Protein AF-A0A917QFN5-F1 (afdb_monomer)

Radius of gyration: 19.83 Å; Cα contacts (8 Å, |Δi|>4): 315; chains: 1; bounding box: 55×34×48 Å

Sequence (203 aa):
MIALFDSKLGQETDNAVSGTAEEIERAAATGKPVHVWFSDEPIDRRTSPAELTRLQNFREELQGKGLLGVYADLNDLAYKVRDAVESDISKLGLSSPAVVRKGEHAMPRLHVEREVDYRGKERTYVVVENKSGATTANELQVDLGEWEQSVYRESRAAFDLPPFQKIRWTAGFHMGLPSQIVAKLKWIEGAEPQSEELPVTLH

Nearest PDB structures (foldseek):
  8rk3-assembly1_U  TM=4.597E-01  e=1.546E-02  Pseudomonas phage JBD30
  7op0-assembly1_A  TM=3.899E-01  e=5.161E-02  Homo sapiens
  7ad7-assembly1_A  TM=3.763E-01  e=1.130E-01  Homo sapiens
  2bc4-assembly2_C  TM=2.610E-01  e=3.109E+00  Homo sapiens

Solvent-accessible surface area (backbone atoms only — not comparable to full-atom values): 11902 Å² total; per-residue (Å²): 86,80,48,81,41,56,79,53,79,74,81,92,51,104,56,61,70,58,57,56,50,52,50,52,50,55,40,46,75,70,71,44,68,61,47,35,36,32,50,68,54,87,64,63,90,80,62,53,71,70,56,53,50,53,52,49,56,52,51,53,53,33,45,77,69,73,41,59,44,71,27,69,47,71,59,51,39,51,50,51,54,48,50,51,52,56,51,48,41,62,74,68,68,55,89,66,85,90,70,96,67,87,66,80,56,49,37,79,46,70,49,66,48,77,48,69,47,99,85,70,52,74,45,41,27,45,35,42,32,16,74,15,85,79,21,46,28,32,56,32,35,81,42,46,65,91,48,54,87,34,45,57,62,99,65,88,68,59,40,70,38,44,46,66,37,73,49,77,29,51,38,62,87,58,95,86,60,75,56,58,45,66,30,40,41,35,27,33,52,97,86,47,80,45,74,50,80,41,73,39,55,67,121

Foldseek 3Di:
DEEEAELDDPDDDPQSLPPVVVVQVVCVVVVHDYAYEYEPEDRDPPDDPVVVVSVVVSQVVCVVVVRYDYAHDPQSVVLVVVVSVVVRCVVVVVPDDDDPPPDQEWAKDWAKDWDQDPVRDIWIKIKIATQTQAFKFFQKAKAFDQQVVFWDDPDRGGHIHDHGDMDITTGHDDPPGDQKDFMKIWGDTPHDIDIDTGIY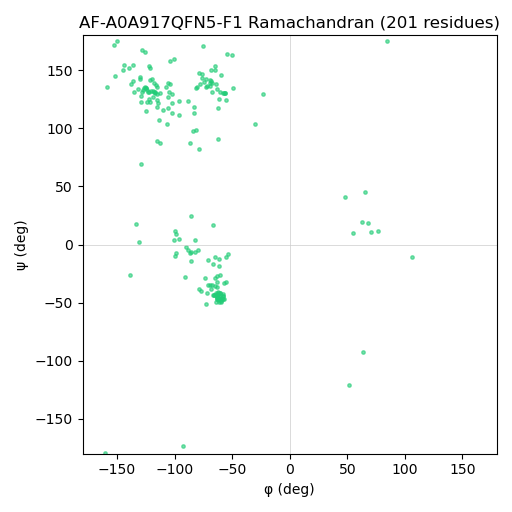GND

Secondary structure (DSSP, 8-state):
-EEEE-SS-SS--TTHHHHHHHHHHHHHHTT---EEEEE-SPPPTTS-HHHHHHHHHHHHHHHHTT-EEEESSHHHHHHHHHHHHHHHHHHTT---SSS---SSPP-EEEEEEEEE-TTS-EEEEEEEEE--SS--EEEEEEE-GGGTTTEE-S--S-EEE-TT-EEEEEE---TTS-SEEEEEEEEEETTEEEEEEEEEE--

Mean predicted aligned error: 10.95 Å

Structure (mmCIF, N/CA/C/O backbone):
data_AF-A0A917QFN5-F1
#
_entry.id   AF-A0A917QFN5-F1
#
loop_
_atom_site.group_PDB
_atom_site.id
_atom_site.type_symbol
_atom_site.label_atom_id
_atom_site.label_alt_id
_atom_site.label_comp_id
_atom_site.label_asym_id
_atom_site.label_entity_id
_atom_site.label_seq_id
_atom_site.pdbx_PDB_ins_code
_atom_site.Cartn_x
_atom_site.Cartn_y
_atom_site.Cartn_z
_atom_site.occupancy
_atom_site.B_iso_or_equiv
_atom_site.auth_seq_id
_atom_site.auth_comp_id
_atom_site.auth_asym_id
_atom_site.auth_atom_id
_atom_site.pdbx_PDB_model_num
ATOM 1 N N . MET A 1 1 ? 17.787 -7.875 5.903 1.00 80.75 1 MET A N 1
ATOM 2 C CA . MET A 1 1 ? 18.657 -7.263 4.876 1.00 80.75 1 MET A CA 1
ATOM 3 C C . MET A 1 1 ? 17.755 -6.646 3.833 1.00 80.75 1 MET A C 1
ATOM 5 O O . MET A 1 1 ? 16.770 -7.280 3.479 1.00 80.75 1 MET A O 1
ATOM 9 N N . ILE A 1 2 ? 18.070 -5.434 3.385 1.00 82.81 2 ILE A N 1
ATOM 1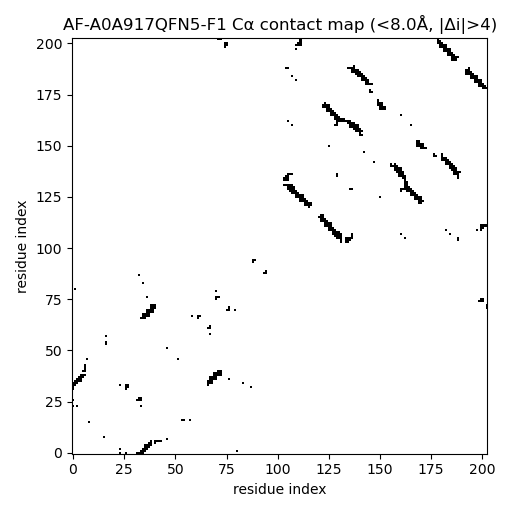0 C CA . ILE A 1 2 ? 17.367 -4.778 2.282 1.00 82.81 2 ILE A CA 1
ATOM 11 C C . ILE A 1 2 ? 18.389 -4.535 1.176 1.00 82.81 2 ILE A C 1
ATOM 13 O O . ILE A 1 2 ? 19.442 -3.962 1.452 1.00 82.81 2 ILE A O 1
ATOM 17 N N . ALA A 1 3 ? 18.083 -4.979 -0.041 1.00 82.75 3 ALA A N 1
ATOM 18 C CA . ALA A 1 3 ? 18.872 -4.708 -1.236 1.00 82.75 3 ALA A CA 1
ATOM 19 C C . ALA A 1 3 ? 17.991 -4.051 -2.304 1.00 82.75 3 ALA A C 1
ATOM 21 O O . ALA A 1 3 ? 16.874 -4.504 -2.559 1.00 82.75 3 ALA A O 1
ATOM 22 N N . LEU A 1 4 ? 18.500 -2.979 -2.908 1.00 80.88 4 LEU A N 1
ATOM 23 C CA . LEU A 1 4 ? 17.795 -2.172 -3.899 1.00 80.88 4 LEU A CA 1
ATOM 24 C C . LEU A 1 4 ? 18.603 -2.139 -5.188 1.00 80.88 4 LEU A C 1
ATOM 26 O O . LEU A 1 4 ? 19.802 -1.858 -5.156 1.00 80.88 4 LEU A O 1
ATOM 30 N N . PHE A 1 5 ? 17.937 -2.406 -6.304 1.00 77.31 5 PHE A N 1
ATOM 31 C CA . PHE A 1 5 ? 18.535 -2.405 -7.631 1.00 77.31 5 PHE A CA 1
ATOM 32 C C . PHE A 1 5 ? 17.746 -1.458 -8.531 1.00 77.31 5 PHE A C 1
ATOM 34 O O . PHE A 1 5 ? 16.576 -1.704 -8.807 1.00 77.31 5 PHE A O 1
ATOM 41 N N . ASP A 1 6 ? 18.381 -0.376 -8.977 1.00 69.94 6 ASP A N 1
ATOM 42 C CA . ASP A 1 6 ? 17.799 0.552 -9.950 1.00 69.94 6 ASP A CA 1
ATOM 43 C C . ASP A 1 6 ? 18.192 0.163 -11.397 1.00 69.94 6 ASP A C 1
ATOM 45 O O . ASP A 1 6 ? 18.852 -0.852 -11.627 1.00 69.94 6 ASP A O 1
ATOM 49 N N . SER A 1 7 ? 1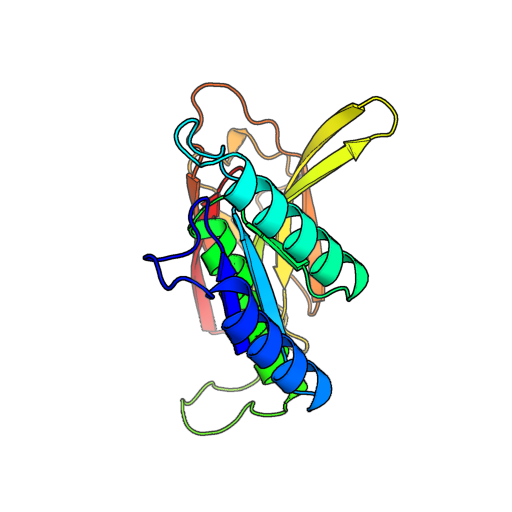7.839 0.993 -12.384 1.00 56.69 7 SER A N 1
ATOM 50 C CA . SER A 1 7 ? 18.273 0.935 -13.790 1.00 56.69 7 SER A CA 1
ATOM 51 C C . SER A 1 7 ? 19.800 0.936 -13.995 1.00 56.69 7 SER A C 1
ATOM 53 O O . SER A 1 7 ? 20.278 0.675 -15.103 1.00 56.69 7 SER A O 1
ATOM 55 N N . LYS A 1 8 ? 20.569 1.208 -12.934 1.00 50.03 8 LYS A N 1
ATOM 56 C CA . LYS A 1 8 ? 22.024 1.068 -12.859 1.00 50.03 8 LYS A CA 1
ATOM 57 C C . LYS A 1 8 ? 22.379 0.257 -11.615 1.00 50.03 8 LYS A C 1
ATOM 59 O O . LYS A 1 8 ? 21.988 0.621 -10.505 1.00 50.03 8 LYS A O 1
ATOM 64 N N . LEU A 1 9 ? 23.181 -0.797 -11.783 1.00 48.41 9 LEU A N 1
ATOM 65 C CA . LEU A 1 9 ? 24.030 -1.251 -10.681 1.00 48.41 9 LEU A CA 1
ATOM 66 C C . LEU A 1 9 ? 24.882 -0.036 -10.283 1.00 48.41 9 LEU A C 1
ATOM 68 O O . LEU A 1 9 ? 25.414 0.650 -11.155 1.00 48.41 9 LEU A O 1
ATOM 72 N N . GLY A 1 10 ? 24.943 0.304 -8.995 1.00 41.59 10 GLY A N 1
ATOM 73 C CA . GLY A 1 10 ? 25.766 1.420 -8.518 1.00 41.59 10 GLY A CA 1
ATOM 74 C C . GLY A 1 10 ? 27.213 1.350 -9.034 1.00 41.59 10 GLY A C 1
ATOM 75 O O . GLY A 1 10 ? 27.650 0.305 -9.505 1.00 41.59 10 GLY A O 1
ATOM 76 N N . GLN A 1 11 ? 27.924 2.485 -8.952 1.00 33.03 11 GLN A N 1
ATOM 77 C CA . GLN A 1 11 ? 29.290 2.711 -9.459 1.00 33.03 11 GLN A CA 1
ATOM 78 C C . GLN A 1 11 ? 30.153 1.451 -9.630 1.00 33.03 11 GLN A C 1
ATOM 80 O O . GLN A 1 11 ? 30.326 0.677 -8.687 1.00 33.03 11 GLN A O 1
ATOM 85 N N . GLU A 1 12 ? 30.739 1.342 -10.830 1.00 35.53 12 GLU A N 1
ATOM 86 C CA . GLU A 1 12 ? 31.737 0.354 -11.243 1.00 35.53 12 GLU A CA 1
ATOM 87 C C . GLU A 1 12 ? 32.623 -0.108 -10.079 1.00 35.53 12 GLU A C 1
ATOM 89 O O . GLU A 1 12 ? 33.567 0.554 -9.653 1.00 35.53 12 GLU A O 1
ATOM 94 N N . THR A 1 13 ? 32.337 -1.307 -9.596 1.00 37.75 13 THR A N 1
ATOM 95 C CA . THR A 1 13 ? 33.396 -2.233 -9.223 1.00 37.75 13 THR A CA 1
ATOM 96 C C . THR A 1 13 ? 33.243 -3.423 -10.150 1.00 37.75 13 THR A C 1
ATOM 98 O O . THR A 1 13 ? 32.134 -3.932 -10.329 1.00 37.75 13 THR A O 1
ATOM 101 N N . ASP A 1 14 ? 34.348 -3.855 -10.758 1.00 40.53 14 ASP A N 1
ATOM 102 C CA . ASP A 1 14 ? 34.402 -4.852 -11.840 1.00 40.53 14 ASP A CA 1
ATOM 103 C C . ASP A 1 14 ? 33.696 -6.195 -11.530 1.00 40.53 14 ASP A C 1
ATOM 105 O O . ASP A 1 14 ? 33.508 -7.017 -12.424 1.00 40.53 14 ASP A O 1
ATOM 109 N N . ASN A 1 15 ? 33.243 -6.411 -10.287 1.00 40.97 15 ASN A N 1
ATOM 110 C CA . ASN A 1 15 ? 32.652 -7.650 -9.780 1.00 40.97 15 ASN A CA 1
ATOM 111 C C . ASN A 1 15 ? 31.341 -7.477 -8.969 1.00 40.97 15 ASN A C 1
ATOM 113 O O . ASN A 1 15 ? 30.953 -8.397 -8.248 1.00 40.97 15 ASN A O 1
ATOM 117 N N . ALA A 1 16 ? 30.633 -6.342 -9.061 1.00 45.75 16 ALA A N 1
ATOM 118 C CA . ALA A 1 16 ? 29.532 -5.991 -8.141 1.00 45.75 16 ALA A CA 1
ATOM 119 C C . ALA A 1 16 ? 28.313 -6.946 -8.113 1.00 45.75 16 ALA A C 1
ATOM 121 O O . ALA A 1 16 ? 27.582 -6.961 -7.127 1.00 45.75 16 ALA A O 1
ATOM 122 N N . VAL A 1 17 ? 28.106 -7.798 -9.125 1.00 52.69 17 VAL A N 1
ATOM 123 C CA . VAL A 1 17 ? 27.040 -8.821 -9.064 1.00 52.69 17 VAL A CA 1
ATOM 124 C C . VAL A 1 17 ? 27.413 -9.962 -8.107 1.00 52.69 17 VAL A C 1
ATOM 126 O O . VAL A 1 17 ? 26.537 -10.536 -7.477 1.00 52.69 17 VAL A O 1
ATOM 129 N N . SER A 1 18 ? 28.702 -10.259 -7.916 1.00 59.50 18 SER A N 1
ATOM 130 C CA . SER A 1 18 ? 29.132 -11.401 -7.097 1.00 59.50 18 SER A CA 1
ATOM 131 C C . SER A 1 18 ? 29.074 -11.118 -5.594 1.00 59.50 18 SER A C 1
ATOM 133 O O . SER A 1 18 ? 28.710 -12.005 -4.833 1.00 59.50 18 SER A O 1
ATOM 135 N N . GLY A 1 19 ? 29.419 -9.901 -5.155 1.00 63.00 19 GLY A N 1
ATOM 136 C CA . GLY A 1 19 ? 29.483 -9.569 -3.725 1.00 63.00 19 GLY A CA 1
ATOM 137 C C . GLY A 1 19 ? 28.102 -9.438 -3.081 1.00 63.00 19 GLY A C 1
ATOM 138 O O . GLY A 1 19 ? 27.811 -10.093 -2.084 1.00 63.00 19 GLY A O 1
ATOM 139 N N . THR A 1 20 ? 27.216 -8.636 -3.681 1.00 71.00 20 THR A N 1
ATOM 140 C CA . THR A 1 20 ? 25.860 -8.427 -3.150 1.00 71.00 20 THR A CA 1
ATOM 141 C C . THR A 1 20 ? 24.997 -9.682 -3.278 1.00 71.00 20 THR A C 1
ATOM 143 O O . THR A 1 20 ? 24.216 -9.965 -2.373 1.00 71.00 20 THR A O 1
ATOM 146 N N . ALA A 1 21 ? 25.160 -10.475 -4.346 1.00 70.62 21 ALA A N 1
ATOM 147 C CA . ALA A 1 21 ? 24.488 -11.770 -4.460 1.00 70.62 21 ALA A CA 1
ATOM 148 C C . ALA A 1 21 ? 24.914 -12.723 -3.334 1.00 70.62 21 ALA A C 1
ATOM 150 O O . ALA A 1 21 ? 24.056 -13.275 -2.649 1.00 70.62 21 ALA A O 1
ATOM 151 N N . GLU A 1 22 ? 26.220 -12.849 -3.073 1.00 73.56 22 GLU A N 1
ATOM 152 C CA . GLU A 1 22 ? 26.737 -13.706 -2.001 1.00 73.56 22 GLU A CA 1
ATOM 153 C C . GLU A 1 22 ? 26.263 -13.239 -0.609 1.00 73.56 22 GLU A C 1
ATOM 155 O O . GLU A 1 22 ? 25.951 -14.056 0.260 1.00 73.56 22 GLU A O 1
ATOM 160 N N . GLU A 1 23 ? 26.158 -11.927 -0.376 1.00 77.69 23 GLU A N 1
ATOM 161 C CA . GLU A 1 23 ? 25.586 -11.377 0.859 1.00 77.69 23 GLU A CA 1
ATOM 162 C C . GLU A 1 23 ? 24.091 -11.692 1.009 1.00 77.69 23 GLU A C 1
ATOM 164 O O . GLU A 1 23 ? 23.668 -12.109 2.093 1.00 77.69 23 GLU A O 1
ATOM 169 N N . ILE A 1 24 ? 23.307 -11.547 -0.067 1.00 80.88 24 ILE A N 1
ATOM 170 C CA . ILE A 1 24 ? 21.876 -11.889 -0.108 1.00 80.88 24 ILE A CA 1
ATOM 171 C C . ILE A 1 24 ? 21.681 -13.374 0.211 1.00 80.88 24 ILE A C 1
ATOM 173 O O . ILE A 1 24 ? 20.871 -13.721 1.074 1.00 80.88 24 ILE A O 1
ATOM 177 N N . GLU A 1 25 ? 22.449 -14.253 -0.431 1.00 78.44 25 GLU A N 1
ATOM 178 C CA . GLU A 1 25 ? 22.369 -15.699 -0.221 1.00 78.44 25 GLU A CA 1
ATOM 179 C C . GLU A 1 25 ? 22.741 -16.097 1.201 1.00 78.44 25 GLU A C 1
ATOM 181 O O . GLU A 1 25 ? 22.017 -16.854 1.852 1.00 78.44 25 GLU A O 1
ATOM 186 N N . ARG A 1 26 ? 23.844 -15.553 1.721 1.00 81.00 26 ARG A N 1
ATOM 187 C CA . ARG A 1 26 ? 24.288 -15.832 3.087 1.00 81.00 26 ARG A CA 1
ATOM 188 C C . ARG A 1 26 ? 23.256 -15.355 4.103 1.00 81.00 26 ARG A C 1
ATOM 190 O O . ARG A 1 26 ? 22.975 -16.067 5.065 1.00 81.00 26 ARG A O 1
ATOM 197 N N . ALA A 1 27 ? 22.669 -14.176 3.899 1.00 82.81 27 ALA A N 1
ATOM 198 C CA . ALA A 1 27 ? 21.621 -13.660 4.770 1.00 82.81 27 ALA A CA 1
ATOM 199 C C . ALA A 1 27 ? 20.377 -14.565 4.746 1.00 82.81 27 ALA A C 1
ATOM 201 O O . ALA A 1 27 ? 19.903 -14.956 5.817 1.00 82.81 27 ALA A O 1
ATOM 202 N N . ALA A 1 28 ? 19.917 -14.967 3.557 1.00 81.06 28 ALA A N 1
ATOM 203 C CA . ALA A 1 28 ? 18.760 -15.845 3.389 1.00 81.06 28 ALA A CA 1
ATOM 204 C C . ALA A 1 28 ? 18.992 -17.228 4.023 1.00 81.06 28 ALA A C 1
ATOM 206 O O . ALA A 1 28 ? 18.144 -17.719 4.768 1.00 81.06 28 ALA A O 1
ATOM 207 N N . ALA A 1 29 ? 20.174 -17.821 3.823 1.00 82.81 29 ALA A N 1
ATOM 208 C CA . ALA A 1 29 ? 20.546 -19.113 4.403 1.00 82.81 29 ALA A CA 1
ATOM 209 C C . ALA A 1 29 ? 20.599 -19.094 5.941 1.00 82.81 29 ALA A C 1
ATOM 211 O O . ALA A 1 29 ? 20.374 -20.117 6.584 1.00 82.81 29 ALA A O 1
ATOM 212 N N . THR A 1 30 ? 20.861 -17.933 6.551 1.00 83.25 30 THR A N 1
ATOM 213 C CA . THR A 1 30 ? 20.847 -17.768 8.017 1.00 83.25 30 THR A CA 1
ATOM 214 C C . THR A 1 30 ? 19.451 -17.547 8.609 1.00 83.25 30 THR A C 1
ATOM 216 O O . THR A 1 30 ? 19.338 -17.302 9.809 1.00 83.25 30 THR A O 1
ATOM 219 N N . GLY A 1 31 ? 18.389 -17.606 7.796 1.00 76.75 31 GLY A N 1
ATOM 220 C CA . GLY A 1 31 ? 17.006 -17.397 8.239 1.00 76.75 31 GLY A CA 1
ATOM 221 C C . GLY A 1 31 ? 16.684 -15.949 8.618 1.00 76.75 31 GLY A C 1
ATOM 222 O O . GLY A 1 31 ? 15.632 -15.681 9.19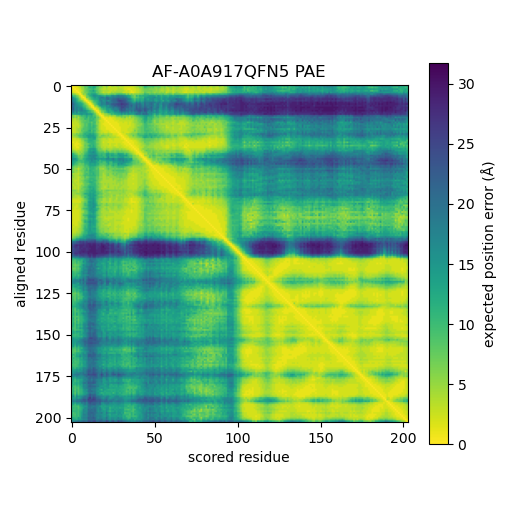6 1.00 76.75 31 GLY A O 1
ATOM 223 N N . LYS A 1 32 ? 17.578 -15.000 8.312 1.00 81.62 32 LYS A N 1
ATOM 224 C CA . LYS A 1 32 ? 17.306 -13.572 8.490 1.00 81.62 32 LYS A CA 1
ATOM 225 C C . LYS A 1 32 ? 16.318 -13.125 7.412 1.00 81.62 32 LYS A C 1
ATOM 227 O O . LYS A 1 32 ? 16.464 -13.557 6.271 1.00 81.62 32 LYS A O 1
ATOM 232 N N . PRO A 1 33 ? 15.374 -12.222 7.716 1.00 83.94 33 PRO A N 1
ATOM 233 C CA . PRO A 1 33 ? 14.553 -11.622 6.676 1.00 83.94 33 PRO A CA 1
ATOM 234 C C . PRO A 1 33 ? 15.412 -10.925 5.615 1.00 83.94 33 PRO A C 1
ATOM 236 O O . PRO A 1 33 ? 16.318 -10.145 5.944 1.00 83.94 33 PRO A O 1
ATOM 239 N N . VAL A 1 34 ? 15.147 -11.221 4.344 1.00 87.44 34 VAL A N 1
ATOM 240 C CA . VAL A 1 34 ? 15.834 -10.646 3.184 1.00 87.44 34 VAL A CA 1
ATOM 241 C C . VAL A 1 34 ? 14.781 -10.125 2.223 1.00 87.44 34 VAL A C 1
ATOM 243 O O . VAL A 1 34 ? 13.940 -10.889 1.760 1.00 87.44 34 VAL A O 1
ATOM 246 N N . HIS A 1 35 ? 14.864 -8.835 1.916 1.00 88.12 35 HIS A N 1
ATOM 247 C CA . HIS A 1 35 ? 13.980 -8.170 0.971 1.00 88.12 35 HIS A CA 1
ATOM 248 C C . HIS A 1 35 ? 14.818 -7.569 -0.146 1.00 88.12 35 HIS A C 1
ATOM 250 O O . HIS A 1 35 ? 15.738 -6.787 0.114 1.00 88.12 35 HIS A O 1
ATOM 256 N N . VAL A 1 36 ? 14.522 -7.962 -1.382 1.00 87.75 36 VAL A N 1
ATOM 257 C CA . VAL A 1 36 ? 15.225 -7.478 -2.568 1.00 87.75 36 VAL A CA 1
ATOM 258 C C . VAL A 1 36 ? 14.213 -6.852 -3.510 1.00 87.75 36 VAL A C 1
ATOM 260 O O . VAL A 1 36 ? 13.251 -7.514 -3.894 1.00 87.75 36 VAL A O 1
ATOM 263 N N . TRP A 1 37 ? 14.432 -5.597 -3.901 1.00 87.00 37 TRP A N 1
ATOM 264 C CA . TRP A 1 37 ? 13.562 -4.919 -4.859 1.00 87.00 37 TRP A CA 1
ATOM 265 C C . TRP A 1 37 ? 14.323 -4.375 -6.063 1.00 87.00 37 TRP A C 1
ATOM 267 O O . TRP A 1 37 ? 15.365 -3.736 -5.916 1.00 87.00 37 TRP A O 1
ATOM 277 N N . PHE A 1 38 ? 13.759 -4.614 -7.246 1.00 85.12 38 PHE A N 1
ATOM 278 C CA . PHE A 1 38 ? 14.230 -4.083 -8.523 1.00 85.12 38 PHE A CA 1
ATOM 279 C C . PHE A 1 38 ? 13.313 -2.975 -9.029 1.00 85.12 38 PHE A C 1
ATOM 281 O O . PHE A 1 38 ? 12.094 -3.116 -8.974 1.00 85.12 38 PHE A O 1
ATOM 288 N N . SER A 1 39 ? 13.899 -1.917 -9.572 1.00 79.94 39 SER A N 1
ATOM 289 C CA . SER A 1 39 ? 13.168 -0.899 -10.316 1.00 79.94 39 SER A CA 1
ATOM 290 C C . SER A 1 39 ? 12.542 -1.515 -11.566 1.00 79.94 39 SER A C 1
ATOM 292 O O . SER A 1 39 ? 13.207 -2.255 -12.299 1.00 79.94 39 SER A O 1
ATOM 294 N N . ASP A 1 40 ? 11.269 -1.211 -11.803 1.00 79.50 40 ASP A N 1
ATOM 295 C CA . ASP A 1 40 ? 10.573 -1.485 -13.066 1.00 79.50 40 ASP A CA 1
ATOM 296 C C . ASP A 1 40 ? 10.499 -0.229 -13.957 1.00 79.50 40 ASP A C 1
ATOM 298 O O . ASP A 1 40 ? 9.791 -0.203 -14.965 1.00 79.50 40 ASP A O 1
ATOM 302 N N . GLU A 1 41 ? 11.245 0.826 -13.605 1.00 72.69 41 GLU A N 1
ATOM 303 C CA . GLU A 1 41 ? 11.370 2.018 -14.440 1.00 72.69 41 GLU A CA 1
ATOM 304 C C . GLU A 1 41 ? 12.072 1.696 -15.779 1.00 72.69 41 GLU A C 1
ATOM 306 O O . GLU A 1 41 ? 12.933 0.808 -15.855 1.00 72.69 41 GLU A O 1
ATOM 311 N N . PRO A 1 42 ? 11.752 2.426 -16.867 1.00 65.75 42 PRO A N 1
ATOM 312 C CA . PRO A 1 42 ? 12.392 2.221 -18.161 1.00 65.75 42 PRO A CA 1
ATOM 313 C C . PRO A 1 42 ? 13.921 2.340 -18.087 1.00 65.75 42 PRO A C 1
ATOM 315 O O . PRO A 1 42 ? 14.465 3.372 -17.697 1.00 65.75 42 PRO A O 1
ATOM 318 N N . ILE A 1 43 ? 14.621 1.297 -18.535 1.00 67.12 43 ILE A N 1
ATOM 319 C CA . ILE A 1 43 ? 16.087 1.249 -18.512 1.00 67.12 43 ILE A CA 1
ATOM 320 C C . ILE A 1 43 ? 16.683 2.248 -19.522 1.00 67.12 43 ILE A C 1
ATOM 322 O O . ILE A 1 43 ? 16.235 2.338 -20.671 1.00 67.12 43 ILE A O 1
ATOM 326 N N . ASP A 1 44 ? 17.730 2.975 -19.112 1.00 65.38 44 ASP A N 1
ATOM 327 C CA . ASP A 1 44 ? 18.480 3.890 -19.981 1.00 65.38 44 ASP A CA 1
ATOM 328 C C . ASP A 1 44 ? 19.060 3.141 -21.196 1.00 65.38 44 ASP A C 1
ATOM 330 O O . ASP A 1 44 ? 19.738 2.119 -21.085 1.00 65.38 44 ASP A O 1
ATOM 334 N N . ARG A 1 45 ? 18.840 3.693 -22.394 1.00 57.12 45 ARG A N 1
ATOM 335 C CA . ARG A 1 45 ? 19.324 3.136 -23.668 1.00 57.12 45 ARG A CA 1
ATOM 336 C C . ARG A 1 45 ? 20.852 3.120 -23.789 1.00 57.12 45 ARG A C 1
ATOM 338 O O . ARG A 1 45 ? 21.369 2.548 -24.745 1.00 57.12 45 ARG A O 1
ATOM 345 N N . ARG A 1 46 ? 21.573 3.788 -22.884 1.00 65.19 46 ARG A N 1
ATOM 346 C CA . ARG A 1 46 ? 23.044 3.842 -22.857 1.00 65.19 46 ARG A CA 1
ATOM 347 C C . ARG A 1 46 ? 23.697 2.678 -22.104 1.00 65.19 46 ARG A C 1
ATOM 349 O O . ARG A 1 46 ? 24.920 2.571 -22.153 1.00 65.19 46 ARG A O 1
ATOM 356 N N . THR A 1 47 ? 22.927 1.822 -21.432 1.00 67.12 47 THR A N 1
ATOM 357 C CA . THR A 1 47 ? 23.465 0.676 -20.682 1.00 67.12 47 THR A CA 1
ATOM 358 C C . THR A 1 47 ? 24.037 -0.387 -21.624 1.00 67.12 47 THR A C 1
ATOM 360 O O . THR A 1 47 ? 23.462 -0.689 -22.673 1.00 67.12 47 THR A O 1
ATOM 363 N N . SER A 1 48 ? 25.189 -0.967 -21.269 1.00 73.62 48 SER A N 1
ATOM 364 C CA . SER A 1 48 ? 25.853 -1.955 -22.126 1.00 73.62 48 SER A CA 1
ATOM 365 C C . SER A 1 48 ? 25.054 -3.274 -22.203 1.00 73.62 48 SER A C 1
ATOM 367 O O . SER A 1 48 ? 24.544 -3.743 -21.183 1.00 73.62 48 SER A O 1
ATOM 369 N N . PRO A 1 49 ? 24.978 -3.950 -23.368 1.00 74.31 49 PRO A N 1
ATOM 370 C CA . PRO A 1 49 ? 24.254 -5.223 -23.496 1.00 74.31 49 PRO A CA 1
ATOM 371 C C . PRO A 1 49 ? 24.732 -6.329 -22.537 1.00 74.31 49 PRO A C 1
ATOM 373 O O . PRO A 1 49 ? 23.937 -7.146 -22.071 1.00 74.31 49 PRO A O 1
ATOM 376 N N . ALA A 1 50 ? 26.030 -6.351 -22.214 1.00 74.31 50 ALA A N 1
ATOM 377 C CA . ALA A 1 50 ? 26.615 -7.328 -21.295 1.00 74.31 50 ALA A CA 1
ATOM 378 C C . ALA A 1 50 ? 26.185 -7.098 -19.836 1.00 74.31 50 ALA A C 1
ATOM 380 O O . ALA A 1 50 ? 26.005 -8.046 -19.074 1.00 74.31 50 ALA A O 1
ATOM 381 N N . GLU A 1 51 ? 26.009 -5.843 -19.433 1.00 68.62 51 GLU A N 1
ATOM 382 C CA . GLU A 1 51 ? 25.498 -5.482 -18.112 1.00 68.62 51 GLU A CA 1
ATOM 383 C C . GLU A 1 51 ? 24.006 -5.790 -17.985 1.00 68.62 51 GLU A C 1
ATOM 385 O O . GLU A 1 51 ? 23.602 -6.408 -17.002 1.00 68.62 51 GLU A O 1
ATOM 390 N N . LEU A 1 52 ? 23.217 -5.492 -19.023 1.00 72.25 52 LEU A N 1
ATOM 391 C CA . LEU A 1 52 ? 21.799 -5.863 -19.084 1.00 72.25 52 LEU A CA 1
ATOM 392 C C . LEU A 1 52 ? 21.597 -7.375 -18.949 1.00 72.25 52 LEU A C 1
ATOM 394 O O . LEU A 1 52 ? 20.746 -7.813 -18.182 1.00 72.25 52 LEU A O 1
ATOM 398 N N . THR A 1 53 ? 22.416 -8.172 -19.642 1.00 76.31 53 THR A N 1
ATOM 399 C CA . THR A 1 53 ? 22.347 -9.641 -19.569 1.00 76.31 53 THR A CA 1
ATOM 400 C C . THR A 1 53 ? 22.654 -10.146 -18.157 1.00 76.31 53 THR A C 1
ATOM 402 O O . THR A 1 53 ? 21.950 -11.006 -17.635 1.00 76.31 53 THR A O 1
ATOM 405 N N . ARG A 1 54 ? 23.684 -9.593 -17.499 1.00 73.75 54 ARG A N 1
ATOM 406 C CA . ARG A 1 54 ? 24.024 -9.960 -16.113 1.00 73.75 54 ARG A CA 1
ATOM 407 C C . ARG A 1 54 ? 22.904 -9.600 -15.135 1.00 73.75 54 ARG A C 1
ATOM 409 O O . ARG A 1 54 ? 22.570 -10.418 -14.284 1.00 73.75 54 ARG A O 1
ATOM 416 N N . LEU A 1 55 ? 22.312 -8.413 -15.280 1.00 74.94 55 LEU A N 1
ATOM 417 C CA . LEU A 1 55 ? 21.204 -7.954 -14.442 1.00 74.94 55 LEU A CA 1
ATOM 418 C C . LEU A 1 55 ? 19.952 -8.827 -14.627 1.00 74.94 55 LEU A C 1
ATOM 420 O O . LEU A 1 55 ? 19.307 -9.183 -13.644 1.00 74.94 55 LEU A O 1
ATOM 424 N N . GLN A 1 56 ? 19.637 -9.213 -15.868 1.00 77.06 56 GLN A N 1
ATOM 425 C CA . GLN A 1 56 ? 18.518 -10.109 -16.179 1.00 77.06 56 GLN A CA 1
ATOM 426 C C . GLN A 1 56 ? 18.711 -11.501 -15.575 1.00 77.06 56 GLN A C 1
ATOM 428 O O . GLN A 1 56 ? 17.825 -11.970 -14.866 1.00 77.06 56 GLN A O 1
ATOM 433 N N . ASN A 1 57 ? 19.880 -12.120 -15.764 1.00 80.31 57 ASN A N 1
ATOM 434 C CA . ASN A 1 57 ? 20.173 -13.437 -15.189 1.00 80.31 57 ASN A CA 1
ATOM 435 C C . ASN A 1 57 ? 20.047 -13.428 -13.659 1.00 80.31 57 ASN A C 1
ATOM 437 O O . ASN A 1 57 ? 19.473 -14.340 -13.069 1.00 80.31 57 ASN A O 1
ATOM 441 N N . PHE A 1 58 ? 20.551 -12.375 -13.014 1.00 77.69 58 PHE A N 1
ATOM 442 C CA . PHE A 1 58 ? 20.457 -12.237 -11.565 1.00 77.69 58 PHE A CA 1
ATOM 443 C C . PHE A 1 58 ? 19.011 -12.013 -11.088 1.00 77.69 58 PHE A C 1
ATOM 445 O O . PHE A 1 58 ? 18.585 -12.588 -10.086 1.00 77.69 58 PHE A O 1
ATOM 452 N N . ARG A 1 59 ? 18.217 -11.232 -11.833 1.00 78.88 59 ARG A N 1
ATOM 453 C CA . ARG A 1 59 ? 16.780 -11.060 -11.573 1.00 78.88 59 ARG A CA 1
ATOM 454 C C . ARG A 1 59 ? 16.037 -12.398 -11.650 1.00 78.88 59 ARG A C 1
ATOM 456 O O . ARG A 1 59 ? 15.254 -12.699 -10.751 1.00 78.88 59 ARG A O 1
ATOM 463 N N . GLU A 1 60 ? 16.291 -13.204 -12.679 1.00 81.06 60 GLU A N 1
ATOM 464 C CA . GLU A 1 60 ? 15.685 -14.534 -12.844 1.00 81.06 60 GLU A CA 1
ATOM 465 C C . GLU A 1 60 ? 16.069 -15.491 -11.707 1.00 81.06 60 GLU A C 1
ATOM 467 O O . GLU A 1 60 ? 15.222 -16.215 -11.180 1.00 81.06 60 GLU A O 1
ATOM 472 N N . GLU A 1 61 ? 17.327 -15.456 -11.271 1.00 79.50 61 GLU A N 1
ATOM 473 C CA . GLU A 1 61 ? 17.807 -16.260 -10.149 1.00 79.50 61 GLU A CA 1
ATOM 474 C C . GLU A 1 61 ? 17.078 -15.917 -8.840 1.00 79.50 61 GLU A C 1
ATOM 476 O O . GLU A 1 61 ? 16.602 -16.808 -8.128 1.00 79.50 61 GLU A O 1
ATOM 481 N N . LEU A 1 62 ? 16.943 -14.626 -8.528 1.00 78.00 62 LEU A N 1
ATOM 482 C CA . LEU A 1 62 ? 16.207 -14.161 -7.350 1.00 78.00 62 LEU A CA 1
ATOM 483 C C . LEU A 1 62 ? 14.716 -14.486 -7.433 1.00 78.00 62 LEU A C 1
ATOM 485 O O . LEU A 1 62 ? 14.100 -14.827 -6.418 1.00 78.00 62 LEU A O 1
ATOM 489 N N . GLN A 1 63 ? 14.139 -14.422 -8.634 1.00 81.00 63 GLN A N 1
ATOM 490 C CA . GLN A 1 63 ? 12.759 -14.821 -8.878 1.00 81.00 63 GLN A CA 1
ATOM 491 C C . GLN A 1 63 ? 12.552 -16.306 -8.571 1.00 81.00 63 GLN A C 1
ATOM 493 O O . GLN A 1 63 ? 11.612 -16.652 -7.857 1.00 81.00 63 GLN A O 1
ATOM 498 N N . GLY A 1 64 ? 13.454 -17.178 -9.034 1.00 73.31 64 GLY A N 1
ATOM 499 C CA . GLY A 1 64 ? 13.413 -18.615 -8.749 1.00 73.31 64 GLY A CA 1
ATOM 500 C C . GLY A 1 64 ? 13.501 -18.949 -7.255 1.00 73.31 64 GLY A C 1
ATOM 501 O O . GLY A 1 64 ? 12.966 -19.965 -6.816 1.00 73.31 64 GLY A O 1
ATOM 502 N N . LYS A 1 65 ? 14.121 -18.071 -6.459 1.00 73.69 65 LYS A N 1
ATOM 503 C CA . LYS A 1 65 ? 14.245 -18.196 -4.996 1.00 73.69 65 LYS A CA 1
ATOM 504 C C . LYS A 1 65 ? 13.091 -17.541 -4.223 1.00 73.69 65 LYS A C 1
ATOM 506 O O . LYS A 1 65 ? 13.078 -17.608 -2.997 1.00 73.69 65 LYS A O 1
ATOM 511 N N . GLY A 1 66 ? 12.137 -16.900 -4.905 1.00 78.50 66 GLY A N 1
ATOM 512 C CA . GLY A 1 66 ? 11.032 -16.172 -4.271 1.00 78.50 66 GLY A CA 1
ATOM 513 C C . GLY A 1 66 ? 11.465 -14.908 -3.518 1.00 78.50 66 GLY A C 1
ATOM 514 O O . GLY A 1 66 ? 10.728 -14.427 -2.664 1.00 78.50 66 GLY A O 1
ATOM 515 N N . LEU A 1 67 ? 12.659 -14.383 -3.813 1.00 78.38 67 LEU A N 1
ATOM 516 C CA . LEU A 1 67 ? 13.240 -13.210 -3.147 1.00 78.38 67 LEU A CA 1
ATOM 517 C C . LEU A 1 67 ? 13.051 -11.915 -3.947 1.00 78.38 67 LEU A C 1
ATOM 519 O O . LEU A 1 67 ? 13.383 -10.842 -3.450 1.00 78.38 67 LEU A O 1
ATOM 523 N N . LEU A 1 68 ? 12.545 -12.008 -5.180 1.00 81.94 68 LEU A N 1
ATOM 524 C CA . LEU A 1 68 ? 12.374 -10.863 -6.068 1.00 81.94 68 LEU A CA 1
ATOM 525 C C . LEU A 1 68 ? 11.073 -10.103 -5.776 1.00 81.94 68 LEU A C 1
ATOM 527 O O . LEU A 1 68 ? 9.980 -10.583 -6.077 1.00 81.94 68 LEU A O 1
ATOM 531 N N . GLY A 1 69 ? 11.206 -8.872 -5.293 1.00 83.50 69 GLY A N 1
ATOM 532 C CA . GLY A 1 69 ? 10.204 -7.823 -5.424 1.00 83.50 69 GLY A CA 1
ATOM 533 C C . GLY A 1 69 ? 10.560 -6.845 -6.548 1.00 83.50 69 GLY A C 1
ATOM 534 O O . GLY A 1 69 ? 11.717 -6.719 -6.947 1.00 83.50 69 GLY A O 1
ATOM 535 N N . VAL A 1 70 ? 9.563 -6.111 -7.036 1.00 85.69 70 VAL A N 1
ATOM 536 C CA . VAL A 1 70 ? 9.764 -4.957 -7.930 1.00 85.69 70 VAL A CA 1
ATOM 537 C C . VAL A 1 70 ? 9.150 -3.706 -7.318 1.00 85.69 70 VAL A C 1
ATOM 539 O O . VAL A 1 70 ? 8.217 -3.839 -6.520 1.00 85.69 70 VAL A O 1
ATOM 542 N N . TYR A 1 71 ? 9.664 -2.529 -7.664 1.00 85.00 71 TYR A N 1
ATOM 543 C CA . TYR A 1 71 ? 9.071 -1.234 -7.342 1.00 85.00 71 TYR A CA 1
ATOM 544 C C . TYR A 1 71 ? 8.969 -0.362 -8.594 1.00 85.00 71 TYR A C 1
ATOM 546 O O . TYR A 1 71 ? 9.856 -0.392 -9.445 1.00 85.00 71 TYR A O 1
ATOM 554 N N . ALA A 1 72 ? 7.889 0.403 -8.705 1.00 80.19 72 ALA A N 1
ATOM 555 C CA . ALA A 1 72 ? 7.649 1.266 -9.860 1.00 80.19 72 ALA A CA 1
ATOM 556 C C . ALA A 1 72 ? 8.211 2.688 -9.691 1.00 80.19 72 ALA A C 1
ATOM 558 O O . ALA A 1 72 ? 8.531 3.332 -10.682 1.00 80.19 72 ALA A O 1
ATOM 559 N N . ASP A 1 73 ? 8.316 3.173 -8.450 1.00 78.31 73 ASP A N 1
ATOM 560 C CA . ASP A 1 73 ? 8.864 4.488 -8.105 1.00 78.31 73 ASP A CA 1
ATOM 561 C C . ASP A 1 73 ? 9.283 4.547 -6.621 1.00 78.31 73 ASP A C 1
ATOM 563 O O . ASP A 1 73 ? 9.145 3.578 -5.866 1.00 78.31 73 ASP A O 1
ATOM 567 N N . LEU A 1 74 ? 9.796 5.698 -6.175 1.00 80.44 74 LEU A N 1
ATOM 568 C CA . LEU A 1 74 ? 10.266 5.891 -4.798 1.00 80.44 74 LEU A CA 1
ATOM 569 C C . LEU A 1 74 ? 9.162 5.801 -3.731 1.00 80.44 74 LEU A C 1
ATOM 571 O O . LEU A 1 74 ? 9.463 5.420 -2.599 1.00 80.44 74 LEU A O 1
ATOM 575 N N . ASN A 1 75 ? 7.909 6.138 -4.043 1.00 77.06 75 ASN A N 1
ATOM 576 C CA . ASN A 1 75 ? 6.813 6.019 -3.078 1.00 77.06 75 ASN A CA 1
ATOM 577 C C . ASN A 1 75 ? 6.377 4.559 -2.937 1.00 77.06 75 ASN A C 1
ATOM 579 O O . ASN A 1 75 ? 6.146 4.105 -1.816 1.00 77.06 75 ASN A O 1
ATOM 583 N N . ASP A 1 76 ? 6.326 3.818 -4.048 1.00 80.19 76 ASP A N 1
ATOM 584 C CA . ASP A 1 76 ? 6.124 2.365 -4.039 1.00 80.19 76 ASP A CA 1
ATOM 585 C C . ASP A 1 76 ? 7.204 1.679 -3.203 1.00 80.19 76 ASP A C 1
ATOM 587 O O . ASP A 1 76 ? 6.935 0.870 -2.313 1.00 80.19 76 ASP A O 1
ATOM 591 N N . LEU A 1 77 ? 8.457 2.072 -3.442 1.00 84.38 77 LEU A N 1
ATOM 592 C CA . LEU A 1 77 ? 9.595 1.563 -2.706 1.00 84.38 77 LEU A CA 1
ATOM 593 C C . LEU A 1 77 ? 9.478 1.880 -1.211 1.00 84.38 77 LEU A C 1
ATOM 595 O O . LEU A 1 77 ? 9.688 0.996 -0.383 1.00 84.38 77 LEU A O 1
ATOM 599 N N . ALA A 1 78 ? 9.113 3.112 -0.851 1.00 83.38 78 ALA A N 1
ATOM 600 C CA . ALA A 1 78 ? 8.911 3.501 0.541 1.00 83.38 78 ALA A CA 1
ATOM 601 C C . ALA A 1 78 ? 7.800 2.674 1.207 1.00 83.38 78 ALA A C 1
ATOM 603 O O . ALA A 1 78 ? 7.977 2.217 2.340 1.00 83.38 78 ALA A O 1
ATOM 604 N N . TYR A 1 79 ? 6.689 2.430 0.504 1.00 85.00 79 TYR A N 1
ATOM 605 C CA . TYR A 1 79 ? 5.618 1.558 0.982 1.00 85.00 79 TYR A CA 1
ATOM 606 C C . TYR A 1 79 ? 6.124 0.127 1.203 1.00 85.00 79 TYR A C 1
ATOM 608 O O . TYR A 1 79 ? 5.932 -0.419 2.289 1.00 85.00 79 TYR A O 1
ATOM 616 N N . LYS A 1 80 ? 6.820 -0.462 0.223 1.00 87.25 80 LYS A N 1
ATOM 617 C CA . LYS A 1 80 ? 7.345 -1.838 0.290 1.00 87.25 80 LYS A CA 1
ATOM 618 C C . LYS A 1 80 ? 8.383 -2.017 1.388 1.00 87.25 80 LYS A C 1
ATOM 620 O O . LYS A 1 80 ? 8.322 -2.991 2.132 1.00 87.25 80 LYS A O 1
ATOM 625 N N . VAL A 1 81 ? 9.307 -1.068 1.524 1.00 87.19 81 VAL A N 1
ATOM 626 C CA . VAL A 1 81 ? 10.314 -1.070 2.591 1.00 87.19 81 VAL A CA 1
ATOM 627 C C . VAL A 1 81 ? 9.638 -0.969 3.952 1.00 87.19 81 VAL A C 1
ATOM 629 O O . VAL A 1 81 ? 9.974 -1.741 4.850 1.00 87.19 81 VAL A O 1
ATOM 632 N N . ARG A 1 82 ? 8.667 -0.060 4.115 1.00 85.19 82 ARG A N 1
ATOM 633 C CA . ARG A 1 82 ? 7.914 0.054 5.368 1.00 85.19 82 ARG A CA 1
ATOM 634 C C . ARG A 1 82 ? 7.185 -1.244 5.688 1.00 85.19 82 ARG A C 1
ATOM 636 O O . ARG A 1 82 ? 7.319 -1.737 6.801 1.00 85.19 82 ARG A O 1
ATOM 643 N N . ASP A 1 83 ? 6.453 -1.792 4.727 1.00 85.62 83 ASP A N 1
ATOM 644 C CA . ASP A 1 83 ? 5.690 -3.027 4.893 1.00 85.62 83 ASP A CA 1
ATOM 645 C C . ASP A 1 83 ? 6.580 -4.208 5.302 1.00 85.62 83 ASP A C 1
ATOM 647 O O . ASP A 1 83 ? 6.303 -4.908 6.274 1.00 85.62 83 ASP A O 1
ATOM 651 N N . ALA A 1 84 ? 7.706 -4.382 4.615 1.00 86.50 84 ALA A N 1
ATOM 652 C CA . ALA A 1 84 ? 8.687 -5.409 4.928 1.00 86.50 84 ALA A CA 1
ATOM 653 C C . ALA A 1 84 ? 9.241 -5.278 6.351 1.00 86.50 84 ALA A C 1
ATOM 655 O O . ALA A 1 84 ? 9.287 -6.259 7.093 1.00 86.50 84 ALA A O 1
ATOM 656 N N . VAL A 1 85 ? 9.618 -4.063 6.760 1.00 86.19 85 VAL A N 1
ATOM 657 C CA . VAL A 1 85 ? 10.128 -3.802 8.112 1.00 86.19 85 VAL A CA 1
ATOM 658 C C . VAL A 1 85 ? 9.040 -4.038 9.165 1.00 86.19 85 VAL A C 1
ATOM 660 O O . VAL A 1 85 ? 9.311 -4.670 10.185 1.00 86.19 85 VAL A O 1
ATOM 663 N N . GLU A 1 86 ? 7.807 -3.584 8.927 1.00 82.50 86 GLU A N 1
ATOM 664 C CA . GLU A 1 86 ? 6.658 -3.824 9.814 1.00 82.50 86 GLU A CA 1
ATOM 665 C C . GLU A 1 86 ? 6.370 -5.331 9.968 1.00 82.50 86 GLU A C 1
ATOM 667 O O . GLU A 1 86 ? 6.158 -5.820 11.085 1.00 82.50 86 GLU A O 1
ATOM 672 N N . SER A 1 87 ? 6.441 -6.088 8.868 1.00 81.88 87 SER A N 1
ATOM 673 C CA . SER A 1 87 ? 6.292 -7.547 8.857 1.00 81.88 87 SER A CA 1
ATOM 674 C C . SER A 1 87 ? 7.402 -8.238 9.649 1.00 81.88 87 SER A C 1
ATOM 676 O O . SER A 1 87 ? 7.130 -9.125 10.462 1.00 81.88 87 SER A O 1
ATOM 678 N N . ASP A 1 88 ? 8.652 -7.822 9.453 1.00 83.94 88 ASP A N 1
ATOM 679 C CA . ASP A 1 88 ? 9.816 -8.416 10.109 1.00 83.94 88 ASP A CA 1
ATOM 680 C C . ASP A 1 88 ? 9.812 -8.171 11.616 1.00 83.94 88 ASP A C 1
ATOM 682 O O . ASP A 1 88 ? 10.053 -9.100 12.385 1.00 83.94 88 ASP A O 1
ATOM 686 N N . ILE A 1 89 ? 9.495 -6.949 12.054 1.00 81.12 89 ILE A N 1
ATOM 687 C CA . ILE A 1 89 ? 9.374 -6.614 13.481 1.00 81.12 89 ILE A CA 1
ATOM 688 C C . ILE A 1 89 ? 8.321 -7.508 14.142 1.00 81.12 89 ILE A C 1
ATOM 690 O O . ILE A 1 89 ? 8.569 -8.055 15.220 1.00 81.12 89 ILE A O 1
ATOM 694 N N . SER A 1 90 ? 7.180 -7.697 13.472 1.00 74.12 90 SER A N 1
ATOM 695 C CA . SER A 1 90 ? 6.092 -8.553 13.952 1.00 74.12 90 SER A CA 1
ATOM 696 C C . SER A 1 90 ? 6.527 -10.020 14.057 1.00 74.12 90 SER A C 1
ATOM 698 O O . SER A 1 90 ? 6.299 -10.660 15.082 1.00 74.12 90 SER A O 1
ATOM 700 N N . LYS A 1 91 ? 7.216 -10.554 13.039 1.00 75.94 91 LYS A N 1
ATOM 701 C CA . LYS A 1 91 ? 7.711 -11.945 13.015 1.00 75.94 91 LYS A CA 1
ATOM 702 C C . LYS A 1 91 ? 8.816 -12.215 14.033 1.00 75.94 91 LYS A C 1
ATOM 704 O O . LYS A 1 91 ? 8.891 -13.314 14.573 1.00 75.94 91 LYS A O 1
ATOM 709 N N . LEU A 1 92 ? 9.682 -11.237 14.282 1.00 77.25 92 LEU A N 1
ATOM 710 C CA . LEU A 1 92 ? 10.802 -11.368 15.215 1.00 77.25 92 LEU A CA 1
ATOM 711 C C . LEU A 1 92 ? 10.374 -11.211 16.682 1.00 77.25 92 LEU A C 1
ATOM 713 O O . LEU A 1 92 ? 11.209 -11.363 17.570 1.00 77.25 92 LEU A O 1
ATOM 717 N N . GLY A 1 93 ? 9.101 -10.895 16.953 1.00 66.44 93 GLY A N 1
ATOM 718 C CA . GLY A 1 93 ? 8.605 -10.659 18.311 1.00 66.44 93 GLY A CA 1
ATOM 719 C C . GLY A 1 93 ? 9.277 -9.464 18.996 1.00 66.44 93 GLY A C 1
ATOM 720 O O . GLY A 1 93 ? 9.262 -9.363 20.219 1.00 66.44 93 GLY A O 1
ATOM 721 N N . LEU A 1 94 ? 9.886 -8.561 18.216 1.00 61.38 94 LEU A N 1
ATOM 722 C CA . LEU A 1 94 ? 10.657 -7.408 18.695 1.00 61.38 94 LEU A CA 1
ATOM 723 C C . LEU A 1 94 ? 9.772 -6.190 18.988 1.00 61.38 94 LEU A C 1
ATOM 725 O O . LEU A 1 94 ? 10.246 -5.056 18.993 1.00 61.38 94 LEU A O 1
ATOM 729 N N . SER A 1 95 ? 8.490 -6.396 19.279 1.00 53.69 95 SER A N 1
ATOM 730 C CA . SER A 1 95 ? 7.533 -5.347 19.645 1.00 53.69 95 SER A CA 1
ATOM 731 C C . SER A 1 95 ? 7.832 -4.656 20.995 1.00 53.69 95 SER A C 1
ATOM 733 O O . SER A 1 95 ? 6.983 -3.943 21.525 1.00 53.69 95 SER A O 1
ATOM 735 N N . SER A 1 96 ? 9.048 -4.780 21.547 1.00 43.84 96 SER A N 1
ATOM 736 C CA . SER A 1 96 ? 9.608 -3.907 22.596 1.00 43.84 96 SER A CA 1
ATOM 737 C C . SER A 1 96 ? 11.146 -3.979 22.615 1.00 43.84 96 SER A C 1
ATOM 739 O O . SER A 1 96 ? 11.676 -5.090 22.551 1.00 43.84 96 SER A O 1
ATOM 741 N N . PRO A 1 97 ? 11.877 -2.838 22.721 1.00 46.69 97 PRO A N 1
ATOM 742 C CA . PRO A 1 97 ? 11.665 -1.840 23.781 1.00 46.69 97 PRO A CA 1
ATOM 743 C C . PRO A 1 97 ? 11.653 -0.339 23.377 1.00 46.69 97 PRO A C 1
ATOM 745 O O . PRO A 1 97 ? 12.319 0.099 22.446 1.00 46.69 97 PRO A O 1
ATOM 748 N N . ALA A 1 98 ? 10.957 0.450 24.211 1.00 38.22 98 ALA A N 1
ATOM 749 C CA . ALA A 1 98 ? 11.196 1.867 24.549 1.00 38.22 98 ALA A CA 1
ATOM 750 C C . ALA A 1 98 ? 11.047 2.967 23.470 1.00 38.22 98 ALA A C 1
ATOM 752 O O . ALA A 1 98 ? 11.792 3.941 23.450 1.00 38.22 98 ALA A O 1
ATOM 753 N N . VAL A 1 99 ? 9.974 2.916 22.685 1.00 44.22 99 VAL A N 1
ATOM 754 C CA . VAL A 1 99 ? 9.125 4.109 22.513 1.00 44.22 99 VAL A CA 1
ATOM 755 C C . VAL A 1 99 ? 7.788 3.706 23.112 1.00 44.22 99 VAL A C 1
ATOM 757 O O . VAL A 1 99 ? 7.310 2.614 22.819 1.00 44.22 99 VAL A O 1
ATOM 760 N N . VAL A 1 100 ? 7.208 4.508 24.000 1.00 39.19 100 VAL A N 1
ATOM 761 C CA . VAL A 1 100 ? 5.877 4.225 24.555 1.00 39.19 100 VAL A CA 1
ATOM 762 C C . VAL A 1 100 ? 4.868 4.238 23.396 1.00 39.19 100 VAL A C 1
ATOM 764 O O . VAL A 1 100 ? 4.353 5.291 23.041 1.00 39.19 100 VAL A O 1
ATOM 767 N N . ARG A 1 101 ? 4.616 3.086 22.766 1.00 47.25 101 ARG A N 1
ATOM 768 C CA . ARG A 1 101 ? 3.414 2.836 21.968 1.00 47.25 101 ARG A CA 1
ATOM 769 C C . ARG A 1 101 ? 2.446 2.112 22.889 1.00 47.25 101 ARG A C 1
ATOM 771 O O . ARG A 1 101 ? 2.736 1.040 23.416 1.00 47.25 101 ARG A O 1
ATOM 778 N N . LYS A 1 102 ? 1.376 2.813 23.224 1.00 41.53 102 LYS A N 1
ATOM 779 C CA . LYS A 1 102 ? 0.426 2.493 24.281 1.00 41.53 102 LYS A CA 1
ATOM 780 C C . LYS A 1 102 ? -0.513 1.401 23.745 1.00 41.53 102 LYS A C 1
ATOM 782 O O . LYS A 1 102 ? -1.604 1.707 23.300 1.00 41.53 102 LYS A O 1
ATOM 787 N N . GLY A 1 103 ? -0.083 0.138 23.795 1.00 57.41 103 GLY A N 1
ATOM 788 C CA . GLY A 1 103 ? -0.878 -1.011 23.334 1.00 57.41 103 GLY A CA 1
ATOM 789 C C . GLY A 1 103 ? -0.778 -1.287 21.829 1.00 57.41 103 GLY A C 1
ATOM 790 O O . GLY A 1 103 ? -0.104 -0.570 21.091 1.00 57.41 103 GLY A O 1
ATOM 791 N N . GLU A 1 104 ? -1.404 -2.378 21.382 1.00 73.06 104 GLU A N 1
ATOM 792 C CA . GLU A 1 104 ? -1.597 -2.642 19.954 1.00 73.06 104 GLU A CA 1
ATOM 793 C C . GLU A 1 104 ? -2.457 -1.512 19.362 1.00 73.06 104 GLU A C 1
ATOM 795 O O . GLU A 1 104 ? -3.543 -1.220 19.862 1.00 73.06 104 GLU A O 1
ATOM 800 N N . HIS A 1 105 ? -1.965 -0.853 18.314 1.00 85.31 105 HIS A N 1
ATOM 801 C CA . HIS A 1 105 ? -2.664 0.222 17.600 1.00 85.31 105 HIS A CA 1
ATOM 802 C C . HIS A 1 105 ? -3.210 -0.310 16.277 1.00 85.31 105 HIS A C 1
ATOM 804 O O . HIS A 1 105 ? -2.720 -1.324 15.766 1.00 85.31 105 HIS A O 1
ATOM 810 N N . ALA A 1 106 ? -4.222 0.341 15.711 1.00 89.56 106 ALA A N 1
ATOM 811 C CA . ALA A 1 106 ? -4.624 0.047 14.347 1.00 89.56 106 ALA A CA 1
ATOM 812 C C . ALA A 1 106 ? -3.520 0.522 13.392 1.00 89.56 106 ALA A C 1
ATOM 814 O O . ALA A 1 106 ? -2.797 1.480 13.666 1.00 89.56 106 ALA A O 1
ATOM 815 N N . MET A 1 107 ? -3.380 -0.150 12.252 1.00 90.44 107 MET A N 1
ATOM 816 C CA . MET A 1 107 ? -2.401 0.226 11.233 1.00 90.44 107 MET A CA 1
ATOM 817 C C . MET A 1 107 ? -3.069 0.322 9.861 1.00 90.44 107 MET A C 1
ATOM 819 O O . MET A 1 107 ? -2.814 -0.533 9.007 1.00 90.44 107 MET A O 1
ATOM 823 N N . PRO A 1 108 ? -3.933 1.329 9.627 1.00 93.94 108 PRO A N 1
ATOM 824 C CA . PRO A 1 108 ? -4.485 1.584 8.306 1.00 93.94 108 PRO A CA 1
ATOM 825 C C . PRO A 1 108 ? -3.377 1.895 7.297 1.00 93.94 108 PRO A C 1
ATOM 827 O O . PRO A 1 108 ? -2.486 2.714 7.533 1.00 93.94 108 PRO A O 1
ATOM 830 N N . ARG A 1 109 ? -3.417 1.234 6.149 1.00 93.44 109 ARG A N 1
ATOM 831 C CA . ARG A 1 109 ? -2.484 1.404 5.039 1.00 93.44 109 ARG A CA 1
ATOM 832 C C . ARG A 1 109 ? -3.286 1.594 3.769 1.00 93.44 109 ARG A C 1
ATOM 834 O O . ARG A 1 109 ? -4.349 0.998 3.620 1.00 93.44 109 ARG A O 1
ATOM 841 N N . LEU A 1 110 ? -2.774 2.441 2.884 1.00 94.56 110 LEU A N 1
ATOM 842 C CA . LEU A 1 110 ? -3.385 2.706 1.594 1.00 94.56 110 LEU A CA 1
ATOM 843 C C . LEU A 1 110 ? -2.357 2.512 0.485 1.00 94.56 110 LEU A C 1
ATOM 845 O O . LEU A 1 110 ? -1.241 3.021 0.587 1.00 94.56 110 LEU A O 1
ATOM 849 N N . HIS A 1 111 ? -2.746 1.789 -0.558 1.00 92.88 111 HIS A N 1
ATOM 850 C CA . HIS A 1 111 ? -1.925 1.539 -1.740 1.00 92.88 111 HIS A CA 1
ATOM 851 C C . HIS A 1 111 ? -2.800 1.288 -2.973 1.00 92.88 111 HIS A C 1
ATOM 853 O O . HIS A 1 111 ? -4.027 1.195 -2.882 1.00 92.88 111 HIS A O 1
ATOM 859 N N . VAL A 1 112 ? -2.163 1.211 -4.140 1.00 92.94 112 VAL A N 1
ATOM 860 C CA . VAL A 1 112 ? -2.820 0.933 -5.421 1.00 92.94 112 VAL A CA 1
ATOM 861 C C . VAL A 1 112 ? -2.467 -0.481 -5.872 1.00 92.94 112 VAL A C 1
ATOM 863 O O . VAL A 1 112 ? -1.313 -0.893 -5.806 1.00 92.94 112 VAL A O 1
ATOM 866 N N . GLU A 1 113 ? -3.462 -1.228 -6.340 1.00 92.00 113 GLU A N 1
ATOM 867 C CA . GLU A 1 113 ? -3.283 -2.543 -6.960 1.00 92.00 113 GLU A CA 1
ATOM 868 C C . GLU A 1 113 ? -3.796 -2.516 -8.398 1.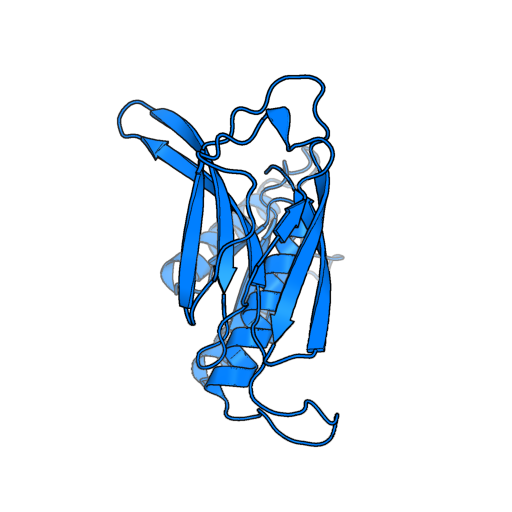00 92.00 113 GLU A C 1
ATOM 870 O O . GLU A 1 113 ? -4.824 -1.903 -8.693 1.00 92.00 113 GLU A O 1
ATOM 875 N N . ARG A 1 114 ? -3.103 -3.218 -9.294 1.00 89.75 114 ARG A N 1
ATOM 876 C CA . ARG A 1 114 ? -3.528 -3.428 -10.678 1.00 89.75 114 ARG A CA 1
ATOM 877 C C . ARG A 1 114 ? -3.709 -4.911 -10.943 1.00 89.75 114 ARG A C 1
ATOM 879 O O . ARG A 1 114 ? -2.847 -5.720 -10.616 1.00 89.75 114 ARG A O 1
ATOM 886 N N . GLU A 1 115 ? -4.834 -5.264 -11.545 1.00 89.94 115 GLU A N 1
ATOM 887 C CA . GLU A 1 115 ? -5.124 -6.619 -12.006 1.00 89.94 115 GLU A CA 1
ATOM 888 C C . GLU A 1 115 ? -5.372 -6.583 -13.513 1.00 89.94 115 GLU A C 1
ATOM 890 O O . GLU A 1 115 ? -6.161 -5.774 -14.001 1.00 89.94 115 GLU A O 1
ATOM 895 N N . VAL A 1 116 ? -4.740 -7.491 -14.252 1.00 88.12 116 VAL A N 1
ATOM 896 C CA . VAL A 1 116 ? -5.030 -7.709 -15.672 1.00 88.12 116 VAL A CA 1
ATOM 897 C C . VAL A 1 116 ? -5.880 -8.967 -15.784 1.00 88.12 116 VAL A C 1
ATOM 899 O O . VAL A 1 116 ? -5.479 -10.038 -15.326 1.00 88.12 116 VAL A O 1
ATOM 902 N N . ASP A 1 117 ? -7.077 -8.848 -16.358 1.00 85.44 117 ASP A N 1
ATOM 903 C CA . ASP A 1 117 ? -7.936 -10.011 -16.573 1.00 85.44 117 ASP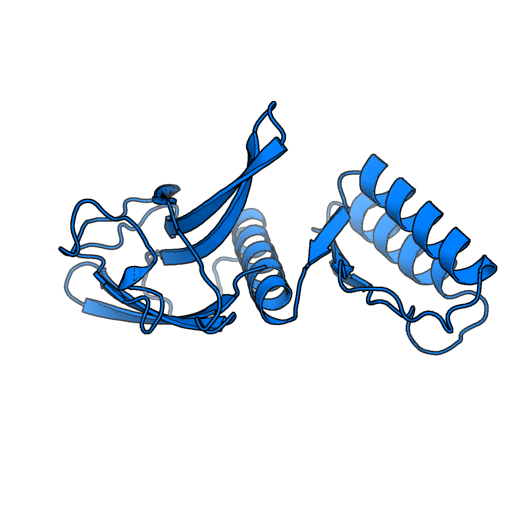 A CA 1
ATOM 904 C C . ASP A 1 117 ? -7.460 -10.882 -17.751 1.00 85.44 117 ASP A C 1
ATOM 906 O O . ASP A 1 117 ? -6.593 -10.506 -18.540 1.00 85.44 117 ASP A O 1
ATOM 910 N N . TYR A 1 118 ? -8.059 -12.066 -17.908 1.00 85.44 118 TYR A N 1
ATOM 911 C CA . TYR A 1 118 ? -7.714 -13.001 -18.989 1.00 85.44 118 TYR A CA 1
ATOM 912 C C . TYR A 1 118 ? -7.959 -12.448 -20.407 1.00 85.44 118 TYR A C 1
ATOM 914 O O . TYR A 1 118 ? -7.536 -13.064 -21.384 1.00 85.44 118 TYR A O 1
ATOM 922 N N . ARG A 1 119 ? -8.670 -11.320 -20.544 1.00 87.31 119 ARG A N 1
ATOM 923 C CA . ARG A 1 119 ? -8.909 -10.618 -21.814 1.00 87.31 119 ARG A CA 1
ATOM 924 C C . ARG A 1 119 ? -7.920 -9.469 -22.029 1.00 87.31 119 ARG A C 1
ATOM 926 O O . ARG A 1 119 ? -8.072 -8.731 -22.998 1.00 87.31 119 ARG A O 1
ATOM 933 N N . GLY A 1 120 ? -6.938 -9.306 -21.141 1.00 84.44 120 GLY A N 1
ATOM 934 C CA . GLY A 1 120 ? -5.962 -8.221 -21.179 1.00 84.44 120 GLY A CA 1
ATOM 935 C C . GLY A 1 120 ? -6.514 -6.881 -20.696 1.00 84.44 120 GLY A C 1
ATOM 936 O O . GLY A 1 120 ? -5.872 -5.856 -20.908 1.00 84.44 120 GLY A O 1
ATOM 937 N N . LYS A 1 121 ? -7.702 -6.846 -20.076 1.00 88.44 121 LYS A N 1
ATOM 938 C CA . LYS A 1 121 ? -8.257 -5.606 -19.535 1.00 88.44 121 LYS A CA 1
ATOM 939 C C . LYS A 1 121 ? -7.672 -5.351 -18.152 1.00 88.44 121 LYS A C 1
ATOM 941 O O . LYS A 1 121 ? -7.894 -6.125 -17.222 1.00 88.44 121 LYS A O 1
ATOM 946 N N . GLU A 1 122 ? -6.974 -4.233 -18.032 1.00 88.56 122 GLU A N 1
ATOM 947 C CA . GLU A 1 122 ? -6.416 -3.751 -16.774 1.00 88.56 122 GLU A CA 1
ATOM 948 C C . GLU A 1 122 ? -7.500 -3.103 -15.902 1.00 88.56 122 GLU A C 1
ATOM 950 O O . GLU A 1 122 ? -8.385 -2.384 -16.385 1.00 88.56 122 GLU A O 1
ATOM 955 N N . ARG A 1 123 ? -7.451 -3.389 -14.604 1.00 91.31 123 ARG A N 1
ATOM 956 C CA . ARG A 1 123 ? -8.287 -2.788 -13.569 1.00 91.31 123 ARG A CA 1
ATOM 957 C C . ARG A 1 123 ? -7.397 -2.273 -12.461 1.00 91.31 123 ARG A C 1
ATOM 959 O O . ARG A 1 123 ? -6.571 -3.016 -11.942 1.00 91.31 123 ARG A O 1
ATOM 966 N N . THR A 1 124 ? -7.640 -1.035 -12.067 1.00 93.06 124 THR A N 1
ATOM 967 C CA . THR A 1 124 ? -6.940 -0.402 -10.956 1.00 93.06 124 THR A CA 1
ATOM 968 C C . THR A 1 124 ? -7.853 -0.367 -9.742 1.00 93.06 124 THR A C 1
ATOM 970 O O . THR A 1 124 ? -9.043 -0.055 -9.854 1.00 93.06 124 THR A O 1
ATOM 973 N N . TYR A 1 125 ? -7.293 -0.660 -8.577 1.00 94.88 125 TYR A N 1
ATOM 974 C CA . TYR A 1 125 ? -7.974 -0.598 -7.298 1.00 94.88 125 TYR A CA 1
ATOM 975 C C . TYR A 1 125 ? -7.197 0.287 -6.336 1.00 94.88 125 TYR A C 1
ATOM 977 O O . TYR A 1 125 ? -5.983 0.158 -6.209 1.00 94.88 125 TYR A O 1
ATOM 985 N N . VAL A 1 126 ? -7.913 1.146 -5.619 1.00 95.75 126 VAL A N 1
ATOM 986 C CA . VAL A 1 126 ? -7.401 1.750 -4.390 1.00 95.75 126 VAL A CA 1
ATOM 987 C C . VAL A 1 126 ? -7.762 0.819 -3.248 1.00 95.75 126 VAL A C 1
ATOM 989 O O . VAL A 1 126 ? -8.931 0.467 -3.066 1.00 95.75 126 VAL A O 1
ATOM 992 N N . VAL A 1 127 ? -6.751 0.396 -2.506 1.00 95.88 127 VAL A N 1
ATOM 993 C CA . VAL A 1 127 ? -6.875 -0.568 -1.423 1.00 95.88 127 VAL A CA 1
ATOM 994 C C . VAL A 1 127 ? -6.592 0.130 -0.112 1.00 95.88 127 VAL A C 1
ATOM 996 O O . VAL A 1 127 ? -5.572 0.797 0.027 1.00 95.88 127 VAL A O 1
ATOM 999 N N . VAL A 1 128 ? -7.488 -0.057 0.851 1.00 96.50 128 VAL A N 1
ATOM 1000 C CA . VAL A 1 128 ? -7.252 0.288 2.248 1.00 96.50 128 VAL A CA 1
ATOM 1001 C C . VAL A 1 128 ? -7.298 -0.987 3.078 1.00 96.50 128 VAL A C 1
ATOM 1003 O O . VAL A 1 128 ? -8.218 -1.796 2.950 1.00 96.50 128 VAL A O 1
ATOM 1006 N N . GLU A 1 129 ? -6.295 -1.195 3.916 1.00 96.00 129 GLU A N 1
ATOM 1007 C CA . GLU A 1 129 ? -6.213 -2.370 4.779 1.00 96.00 129 GLU A CA 1
ATOM 1008 C C . GLU A 1 129 ? -5.709 -2.004 6.167 1.00 96.00 129 GLU A C 1
ATOM 1010 O O . GLU A 1 129 ? -4.970 -1.036 6.332 1.00 96.00 129 GLU A O 1
ATOM 1015 N N . ASN A 1 130 ? -6.104 -2.773 7.175 1.00 94.06 130 ASN A N 1
ATOM 1016 C CA . ASN A 1 130 ? -5.562 -2.642 8.517 1.00 94.06 130 ASN A CA 1
ATOM 1017 C C . ASN A 1 130 ? -4.549 -3.760 8.762 1.00 94.06 130 ASN A C 1
ATOM 1019 O O . ASN A 1 130 ? -4.921 -4.928 8.844 1.00 94.06 130 ASN A O 1
ATOM 1023 N N . LYS A 1 131 ? -3.271 -3.403 8.911 1.00 89.19 131 LYS A N 1
ATOM 1024 C CA . LYS A 1 131 ? -2.194 -4.371 9.179 1.00 89.19 131 LYS A CA 1
ATOM 1025 C C . LYS A 1 131 ? -2.070 -4.768 10.647 1.00 89.19 131 LYS A C 1
ATOM 1027 O O . LYS A 1 131 ? -1.290 -5.660 10.969 1.00 89.19 131 LYS A O 1
ATOM 1032 N N . SER A 1 132 ? -2.829 -4.128 11.536 1.00 86.44 132 SER A N 1
ATOM 1033 C CA . SER A 1 132 ? -2.886 -4.528 12.937 1.00 86.44 132 SER A CA 1
ATOM 1034 C C . SER A 1 132 ? -3.558 -5.885 13.071 1.00 86.44 132 SER A C 1
ATOM 1036 O O . SER A 1 132 ? -4.575 -6.144 12.426 1.00 86.44 132 SER A O 1
ATOM 1038 N N . GLY A 1 133 ? -3.007 -6.729 13.944 1.00 83.44 133 GLY A N 1
ATOM 1039 C CA . GLY A 1 133 ? -3.584 -8.030 14.271 1.00 83.44 133 GLY A CA 1
ATOM 1040 C C . GLY A 1 133 ? -4.589 -8.017 15.415 1.00 83.44 133 GLY A C 1
ATOM 1041 O O . GLY A 1 133 ? -5.208 -9.046 15.676 1.00 83.44 133 GLY A O 1
ATOM 1042 N N . ALA A 1 134 ? -4.779 -6.874 16.072 1.00 84.00 134 ALA A N 1
ATOM 1043 C CA . ALA A 1 134 ? -5.570 -6.815 17.297 1.00 84.00 134 ALA A CA 1
ATOM 1044 C C . ALA A 1 134 ? -6.490 -5.601 17.411 1.00 84.00 134 ALA A C 1
ATOM 1046 O O . ALA A 1 134 ? -7.532 -5.695 18.059 1.00 84.00 134 ALA A O 1
ATOM 1047 N N . THR A 1 135 ? -6.160 -4.487 16.756 1.00 89.75 135 THR A N 1
ATOM 1048 C CA . THR A 1 135 ? -6.880 -3.226 16.961 1.00 89.75 135 THR A CA 1
ATOM 1049 C C . THR A 1 135 ? -7.612 -2.787 15.704 1.00 89.75 135 THR A C 1
ATOM 1051 O O . THR A 1 135 ? -7.016 -2.626 14.640 1.00 89.75 135 THR A O 1
ATOM 1054 N N . THR A 1 136 ? -8.920 -2.571 15.838 1.00 93.50 136 THR A N 1
ATOM 1055 C CA . THR A 1 136 ? -9.784 -1.979 14.809 1.00 93.50 136 THR A CA 1
ATOM 1056 C C . THR A 1 136 ? -9.508 -0.482 14.674 1.00 93.50 136 THR A C 1
ATOM 1058 O O . THR A 1 136 ? -9.458 0.226 15.680 1.00 93.50 136 THR A O 1
ATOM 1061 N N . ALA A 1 137 ? -9.402 0.018 13.440 1.00 95.75 137 ALA A N 1
ATOM 1062 C CA . ALA A 1 137 ? -9.520 1.450 13.172 1.00 95.75 137 ALA A CA 1
ATOM 1063 C C . ALA A 1 137 ? -11.008 1.811 13.100 1.00 95.75 137 ALA A C 1
ATOM 1065 O O . ALA A 1 137 ? -11.651 1.549 12.082 1.00 95.75 137 ALA A O 1
ATOM 1066 N N . ASN A 1 138 ? -11.566 2.341 14.192 1.00 96.12 138 ASN A N 1
ATOM 1067 C CA . ASN A 1 138 ? -12.990 2.681 14.249 1.00 96.12 138 ASN A CA 1
ATOM 1068 C C . ASN A 1 138 ? -13.245 4.002 13.537 1.00 96.12 138 ASN A C 1
ATOM 1070 O O . ASN A 1 138 ? -12.397 4.896 13.574 1.00 96.12 138 ASN A O 1
ATOM 1074 N N . GLU A 1 139 ? -14.416 4.131 12.921 1.00 96.75 139 GLU A N 1
ATOM 1075 C CA . GLU A 1 139 ? -14.826 5.341 12.206 1.00 96.75 139 GLU A CA 1
ATOM 1076 C C . GLU A 1 139 ? -13.736 5.857 11.243 1.00 96.75 139 GLU A C 1
ATOM 1078 O O . GLU A 1 139 ? -13.484 7.059 11.136 1.00 96.75 139 GLU A O 1
ATOM 1083 N N . LEU A 1 140 ? -13.069 4.941 10.533 1.00 97.44 140 LEU A N 1
ATOM 1084 C CA . LEU A 1 140 ? -12.034 5.276 9.569 1.00 97.44 140 LEU A CA 1
ATOM 1085 C C . LEU A 1 140 ? -12.630 6.125 8.443 1.00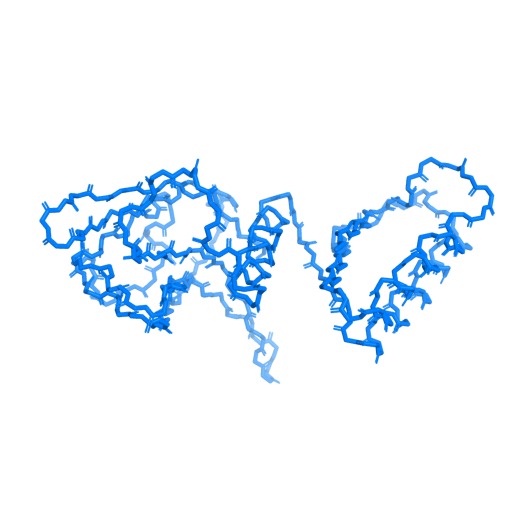 97.44 140 LEU A C 1
ATOM 1087 O O . LEU A 1 140 ? -13.479 5.687 7.664 1.00 97.44 140 LEU A O 1
ATOM 1091 N N . GLN A 1 141 ? -12.127 7.345 8.339 1.00 97.38 141 GLN A N 1
ATOM 1092 C CA . GLN A 1 141 ? -12.360 8.263 7.247 1.00 97.38 141 GLN A CA 1
ATOM 1093 C C . GLN A 1 141 ? -11.143 8.269 6.322 1.00 97.38 141 GLN A C 1
ATOM 1095 O O . GLN A 1 141 ? -10.005 8.457 6.756 1.00 97.38 141 GLN A O 1
ATOM 1100 N N . VAL A 1 142 ? -11.412 8.094 5.029 1.00 97.50 142 VAL A N 1
ATOM 1101 C CA . VAL A 1 142 ? -10.403 8.095 3.968 1.00 97.50 142 VAL A CA 1
ATOM 1102 C C . VAL A 1 142 ? -10.652 9.285 3.049 1.00 97.50 142 VAL A C 1
ATOM 1104 O O . VAL A 1 142 ? -11.717 9.369 2.426 1.00 97.50 142 VAL A O 1
ATOM 1107 N N . ASP A 1 143 ? -9.669 10.180 2.981 1.00 96.75 143 ASP A N 1
ATOM 1108 C CA . ASP A 1 143 ? -9.610 11.321 2.068 1.00 96.75 143 ASP A CA 1
ATOM 1109 C C . ASP A 1 143 ? -8.511 11.081 1.026 1.00 96.75 143 ASP A C 1
ATOM 1111 O O . ASP A 1 143 ? -7.328 10.967 1.357 1.00 96.75 143 ASP A O 1
ATOM 1115 N N . LEU A 1 144 ? -8.922 10.972 -0.235 1.00 96.00 144 LEU A N 1
ATOM 1116 C CA . LEU A 1 144 ? -8.048 10.716 -1.380 1.00 96.00 144 LEU A CA 1
ATOM 1117 C C . LEU A 1 144 ? -7.686 11.992 -2.155 1.00 96.00 144 LEU A C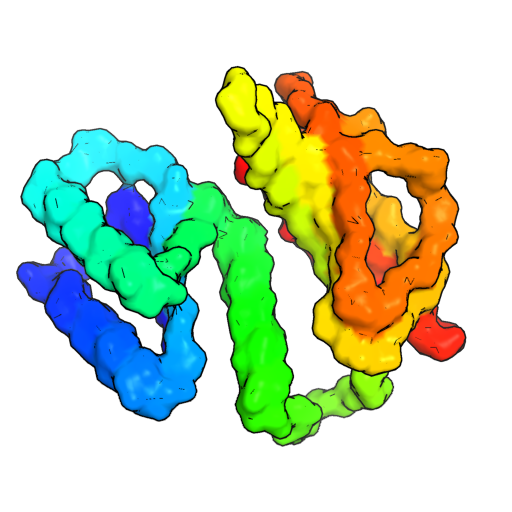 1
ATOM 1119 O O . LEU A 1 144 ? -7.132 11.904 -3.250 1.00 96.00 144 LEU A O 1
ATOM 1123 N N . GLY A 1 145 ? -8.025 13.176 -1.639 1.00 93.62 145 GLY A N 1
ATOM 1124 C CA . GLY A 1 145 ? -7.750 14.451 -2.292 1.00 93.62 145 GLY A CA 1
ATOM 1125 C C . GLY A 1 145 ? -8.243 14.483 -3.742 1.00 93.62 145 GLY A C 1
ATOM 1126 O O . GLY A 1 145 ? -9.423 14.277 -4.027 1.00 93.62 145 GLY A O 1
ATOM 1127 N N . GLU A 1 146 ? -7.327 14.719 -4.681 1.00 93.00 146 GLU A N 1
ATOM 1128 C CA . GLU A 1 146 ? -7.636 14.832 -6.114 1.00 93.00 146 GLU A CA 1
ATOM 1129 C C . GLU A 1 146 ? -8.125 13.521 -6.752 1.00 93.00 146 GLU A C 1
ATOM 1131 O O . GLU A 1 146 ? -8.749 13.545 -7.813 1.00 93.00 146 GLU A O 1
ATOM 1136 N N . TRP A 1 147 ? -7.913 12.369 -6.109 1.00 94.50 147 TRP A N 1
ATOM 1137 C CA . TRP A 1 147 ? -8.404 11.080 -6.605 1.00 94.50 147 TRP A CA 1
ATOM 1138 C C . TRP A 1 147 ? -9.843 10.763 -6.187 1.00 94.50 147 TRP A C 1
ATOM 1140 O O . TRP A 1 147 ? -10.420 9.793 -6.676 1.00 94.50 147 TRP A O 1
ATOM 1150 N N . GLU A 1 148 ? -10.466 11.576 -5.332 1.00 93.31 148 GLU A N 1
ATOM 1151 C CA . GLU A 1 148 ? -11.796 11.318 -4.761 1.00 93.31 148 GLU A CA 1
ATOM 1152 C C . GLU A 1 148 ? -12.915 11.081 -5.784 1.00 93.31 148 GLU A C 1
ATOM 1154 O O . GLU A 1 148 ? -13.869 10.343 -5.530 1.00 93.31 148 GLU A O 1
ATOM 1159 N N . GLN A 1 149 ? -12.826 11.728 -6.944 1.00 90.50 149 GLN A N 1
ATOM 1160 C CA . GLN A 1 149 ? -13.817 11.591 -8.017 1.00 90.50 149 GLN A CA 1
ATOM 1161 C C . GLN A 1 149 ? -13.535 10.398 -8.938 1.00 90.50 149 GLN A C 1
ATOM 1163 O O . GLN A 1 149 ? -14.402 9.985 -9.703 1.00 90.50 149 GLN A O 1
ATOM 1168 N N . SER A 1 150 ? -12.332 9.840 -8.848 1.00 92.44 150 SER A N 1
ATOM 1169 C CA . SER A 1 150 ? -11.837 8.769 -9.712 1.00 92.44 150 SER A CA 1
ATOM 1170 C C . SER A 1 150 ? -11.940 7.401 -9.048 1.00 92.44 150 SER A C 1
ATOM 1172 O O . SER A 1 150 ? -11.745 6.385 -9.709 1.00 92.44 150 SER A O 1
ATOM 1174 N N . VAL A 1 151 ? -12.257 7.360 -7.753 1.00 94.75 151 VAL A N 1
ATOM 1175 C CA . VAL A 1 151 ? -12.399 6.133 -6.967 1.00 94.75 151 VAL A CA 1
ATOM 1176 C C . VAL A 1 151 ? -13.873 5.859 -6.694 1.00 94.75 151 VAL A C 1
ATOM 1178 O O . VAL A 1 151 ? -14.573 6.628 -6.035 1.00 94.75 151 VAL A O 1
ATOM 1181 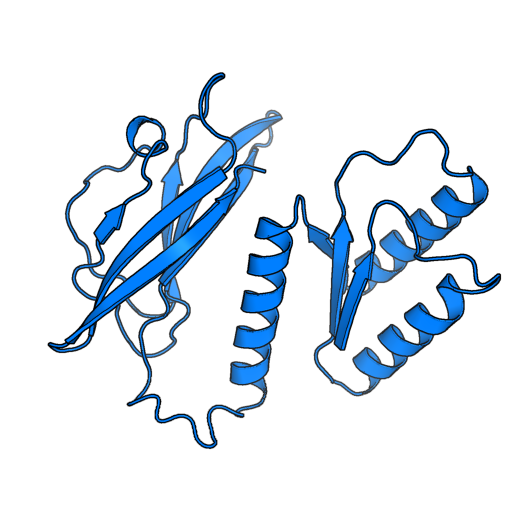N N . TYR A 1 152 ? -14.349 4.727 -7.203 1.00 93.62 152 TYR A N 1
ATOM 1182 C CA . TYR A 1 152 ? -15.733 4.292 -7.094 1.00 93.62 152 TYR A CA 1
ATOM 1183 C C . TYR A 1 152 ? -15.960 3.588 -5.752 1.00 93.62 152 TYR A C 1
ATOM 1185 O O . TYR A 1 152 ? -15.673 2.397 -5.601 1.00 93.62 152 TYR A O 1
ATOM 1193 N N . ARG A 1 153 ? -16.496 4.335 -4.782 1.00 91.50 153 ARG A N 1
ATOM 1194 C CA . ARG A 1 153 ? -16.920 3.838 -3.464 1.00 91.50 153 ARG A CA 1
ATOM 1195 C C . ARG A 1 153 ? -18.427 3.989 -3.276 1.00 91.50 153 ARG A C 1
ATOM 1197 O O . ARG A 1 153 ? -18.986 5.024 -3.628 1.00 91.50 153 ARG A O 1
ATOM 1204 N N . GLU A 1 154 ? -19.071 2.967 -2.710 1.00 85.69 154 GLU A N 1
ATOM 1205 C CA . GLU A 1 154 ? -20.522 2.963 -2.446 1.00 85.69 154 GLU A CA 1
ATOM 1206 C C . GLU A 1 154 ? -20.933 4.056 -1.451 1.00 85.69 154 GLU A C 1
ATOM 1208 O O . GLU A 1 154 ? -22.016 4.627 -1.552 1.00 85.69 154 GLU A O 1
ATOM 1213 N N . SER A 1 155 ? -20.048 4.372 -0.503 1.00 89.06 155 SER A N 1
ATOM 1214 C CA . SER A 1 155 ? -20.242 5.416 0.496 1.00 89.06 155 SER A CA 1
ATOM 1215 C C . SER A 1 155 ? -18.922 6.115 0.814 1.00 89.06 155 SER A C 1
ATOM 1217 O O . SER A 1 155 ? -17.850 5.514 0.743 1.00 89.06 155 SER A O 1
ATOM 1219 N N . ARG A 1 156 ? -19.014 7.401 1.175 1.00 89.56 156 ARG A N 1
ATOM 1220 C CA . ARG A 1 156 ? -17.909 8.207 1.730 1.00 89.56 156 ARG A CA 1
ATOM 1221 C C . ARG A 1 156 ? -17.992 8.343 3.254 1.00 89.56 156 ARG A C 1
ATOM 1223 O O . ARG A 1 156 ? -17.228 9.106 3.841 1.00 89.56 156 ARG A O 1
ATOM 1230 N N . ALA A 1 157 ? -18.969 7.680 3.873 1.00 91.81 157 ALA A N 1
ATOM 1231 C CA . ALA A 1 157 ? -19.118 7.668 5.318 1.00 91.81 157 ALA A CA 1
ATOM 1232 C C . ALA A 1 157 ? -17.923 6.968 5.973 1.00 91.81 157 ALA A C 1
ATOM 1234 O O . ALA A 1 157 ? -17.291 6.103 5.364 1.00 91.81 157 ALA A O 1
ATOM 1235 N N . ALA A 1 158 ? -17.645 7.350 7.217 1.00 95.56 158 ALA A N 1
ATOM 1236 C CA . ALA A 1 158 ? -16.703 6.631 8.054 1.00 95.56 158 ALA A CA 1
ATOM 1237 C C . ALA A 1 158 ? -17.168 5.178 8.249 1.00 95.56 158 ALA A C 1
ATOM 1239 O O . ALA A 1 158 ? -18.371 4.905 8.293 1.00 95.56 158 ALA A O 1
ATOM 1240 N N . PHE A 1 159 ? -16.220 4.255 8.349 1.00 96.19 159 PHE A N 1
ATOM 1241 C CA . PHE A 1 159 ? -16.489 2.832 8.545 1.00 96.19 159 PHE A CA 1
ATOM 1242 C C . PHE A 1 159 ? -15.434 2.216 9.459 1.00 96.19 159 PHE A C 1
ATOM 1244 O O . PHE A 1 159 ? -14.308 2.699 9.523 1.00 96.19 159 PHE A O 1
ATOM 1251 N N . ASP A 1 160 ? -15.770 1.132 10.145 1.00 96.69 160 ASP A N 1
ATOM 1252 C CA . ASP A 1 160 ? -14.785 0.416 10.953 1.00 96.69 160 ASP A CA 1
ATOM 1253 C C . ASP A 1 160 ? -13.940 -0.493 10.062 1.00 96.69 160 ASP A C 1
ATOM 1255 O O . ASP A 1 160 ? -14.477 -1.218 9.221 1.00 96.69 160 ASP A O 1
ATOM 1259 N N . LEU A 1 161 ? -12.623 -0.491 10.272 1.00 96.75 161 LEU A N 1
ATOM 1260 C CA . LEU A 1 161 ? -11.685 -1.389 9.599 1.00 96.75 161 LEU A CA 1
ATOM 1261 C C . LEU A 1 161 ? -11.033 -2.338 10.629 1.00 96.75 161 LEU A C 1
ATOM 1263 O O . LEU A 1 161 ? -10.001 -1.996 11.224 1.00 96.75 161 LEU A O 1
ATOM 1267 N N . PRO A 1 162 ? -11.646 -3.513 10.892 1.00 95.12 162 PRO A N 1
ATOM 1268 C CA . PRO A 1 162 ? -11.131 -4.547 11.789 1.00 95.12 162 PRO A CA 1
ATOM 1269 C C . PRO A 1 162 ? -9.709 -5.029 11.468 1.00 95.12 162 PRO A C 1
ATOM 1271 O O . PRO A 1 162 ? -9.227 -4.824 10.350 1.00 95.12 162 PRO A O 1
ATOM 1274 N N . PRO A 1 163 ? -9.053 -5.725 12.417 1.00 92.44 163 PRO A N 1
ATOM 1275 C CA . PRO A 1 163 ? -7.752 -6.353 12.205 1.00 92.44 163 PRO A CA 1
ATOM 1276 C C . PRO A 1 163 ? -7.690 -7.205 10.936 1.00 92.44 163 PRO A C 1
ATOM 1278 O O . PRO A 1 163 ? -8.603 -7.986 10.663 1.00 92.44 163 PRO A O 1
ATOM 1281 N N . PHE A 1 164 ? -6.611 -7.047 10.167 1.00 89.94 164 PHE A N 1
ATOM 1282 C CA . PHE A 1 164 ? -6.355 -7.719 8.884 1.00 89.94 164 PHE A CA 1
ATOM 1283 C C . PHE A 1 164 ? -7.439 -7.555 7.808 1.00 89.94 164 PHE A C 1
ATOM 1285 O O . PHE A 1 164 ? -7.386 -8.222 6.771 1.00 89.94 164 PHE A O 1
ATOM 1292 N N . GLN A 1 165 ? -8.429 -6.681 8.012 1.00 96.25 165 GLN A N 1
ATOM 1293 C CA . GLN A 1 165 ? -9.434 -6.437 6.991 1.00 96.25 165 GLN A CA 1
ATOM 1294 C C . GLN A 1 165 ? -8.843 -5.590 5.864 1.00 96.25 165 GLN A C 1
ATOM 1296 O O . GLN A 1 165 ? -8.124 -4.619 6.098 1.00 96.25 165 GLN A O 1
ATOM 1301 N N . LYS A 1 166 ? -9.214 -5.951 4.634 1.00 95.88 166 LYS A N 1
ATOM 1302 C CA . LYS A 1 166 ? -8.893 -5.233 3.404 1.00 95.88 166 LYS A CA 1
ATOM 1303 C C . LYS A 1 166 ? -10.175 -4.865 2.666 1.00 95.88 166 LYS A C 1
ATOM 1305 O O . LYS A 1 166 ? -11.032 -5.717 2.430 1.00 95.88 166 LYS A O 1
ATOM 1310 N N . ILE A 1 167 ? -10.274 -3.606 2.259 1.00 95.56 167 ILE A N 1
ATOM 1311 C CA . ILE A 1 167 ? -11.325 -3.071 1.395 1.00 95.56 167 ILE A CA 1
ATOM 1312 C C . ILE A 1 167 ? -10.665 -2.568 0.117 1.00 95.56 167 ILE A C 1
ATOM 1314 O O . ILE A 1 167 ? -9.595 -1.961 0.143 1.00 95.56 167 ILE A O 1
ATOM 1318 N N . ARG A 1 168 ? -11.309 -2.829 -1.021 1.00 95.75 168 ARG A N 1
ATOM 1319 C CA . ARG A 1 168 ? -10.841 -2.373 -2.328 1.00 95.75 168 ARG A CA 1
ATOM 1320 C C . ARG A 1 168 ? -11.937 -1.617 -3.058 1.00 95.75 168 ARG A C 1
ATOM 1322 O O . ARG A 1 168 ? -13.070 -2.089 -3.138 1.00 95.75 168 ARG A O 1
ATOM 1329 N N . TRP A 1 169 ? -11.575 -0.483 -3.636 1.00 96.19 169 TRP A N 1
ATOM 1330 C CA . TRP A 1 169 ? -12.444 0.321 -4.485 1.00 96.19 169 TRP A CA 1
ATOM 1331 C C . TRP A 1 169 ? -11.889 0.344 -5.895 1.00 96.19 169 TRP A C 1
ATOM 1333 O O . TRP A 1 169 ? -10.691 0.521 -6.090 1.00 96.19 169 TRP A O 1
ATOM 1343 N N . THR A 1 170 ? -12.759 0.166 -6.886 1.00 95.06 170 THR A N 1
ATOM 1344 C CA . THR A 1 170 ? -12.337 0.290 -8.287 1.00 95.06 170 THR A CA 1
ATOM 1345 C C . THR A 1 170 ? -11.994 1.749 -8.561 1.00 95.06 170 THR A C 1
ATOM 1347 O O . THR A 1 170 ? -12.704 2.638 -8.097 1.00 95.06 170 THR A O 1
ATOM 1350 N N . ALA A 1 171 ? -10.939 2.005 -9.326 1.00 93.88 171 ALA A N 1
ATOM 1351 C CA . ALA A 1 171 ? -10.525 3.348 -9.693 1.00 93.88 171 ALA A CA 1
ATOM 1352 C C . ALA A 1 171 ? -10.427 3.504 -11.216 1.00 93.88 171 ALA A C 1
ATOM 1354 O O . ALA A 1 171 ? -9.898 2.640 -11.916 1.00 93.88 171 ALA A O 1
ATOM 1355 N N . GLY A 1 172 ? -10.962 4.612 -11.724 1.00 91.38 172 GLY A N 1
ATOM 1356 C CA . GLY A 1 172 ? -10.915 5.024 -13.122 1.00 91.38 172 GLY A CA 1
ATOM 1357 C C . GLY A 1 172 ? -10.057 6.272 -13.282 1.00 91.38 172 GLY A C 1
ATOM 1358 O O . GLY A 1 172 ? -10.565 7.392 -13.257 1.00 91.38 172 GLY A O 1
ATOM 1359 N N . PHE A 1 173 ? -8.752 6.081 -13.455 1.00 86.88 173 PHE A N 1
ATOM 1360 C CA . PHE A 1 173 ? -7.829 7.185 -13.695 1.00 86.88 173 PHE A CA 1
ATOM 1361 C C . PHE A 1 173 ? -7.846 7.600 -15.170 1.00 86.88 173 PHE A C 1
ATOM 1363 O O . PHE A 1 173 ? -7.825 6.759 -16.067 1.00 86.88 173 PHE A O 1
ATOM 1370 N N . HIS A 1 174 ? -7.906 8.905 -15.423 1.00 80.75 174 HIS A N 1
ATOM 1371 C CA . HIS A 1 174 ? -7.911 9.507 -16.756 1.00 80.75 174 HIS A CA 1
ATOM 1372 C C . HIS A 1 174 ? -6.788 10.544 -16.881 1.00 80.75 174 HIS A C 1
ATOM 1374 O O . HIS A 1 174 ? -6.209 10.970 -15.880 1.00 80.75 174 HIS A O 1
ATOM 1380 N N . MET A 1 175 ? -6.479 10.959 -18.116 1.00 78.06 175 MET A N 1
ATOM 1381 C CA . MET A 1 175 ? -5.483 12.007 -18.365 1.00 78.06 175 MET A CA 1
ATOM 1382 C C . MET A 1 175 ? -5.832 13.298 -17.614 1.00 78.06 175 MET A C 1
ATOM 1384 O O . MET A 1 175 ? -6.943 13.805 -17.748 1.00 78.06 175 MET A O 1
ATOM 1388 N N . GLY A 1 176 ? -4.856 13.847 -16.888 1.00 81.12 176 GLY A N 1
ATOM 1389 C CA . GLY A 1 176 ? -4.979 15.110 -16.154 1.00 81.12 176 GLY A CA 1
ATOM 1390 C C . GLY A 1 176 ? -5.091 14.960 -14.637 1.00 81.12 176 GLY A C 1
ATOM 1391 O O . GLY A 1 176 ? -4.938 15.953 -13.935 1.00 81.12 176 GLY A O 1
ATOM 1392 N N . LEU A 1 177 ? -5.296 13.744 -14.123 1.00 86.94 177 LEU A N 1
ATOM 1393 C CA . LEU A 1 177 ? -5.146 13.478 -12.693 1.00 86.94 177 LEU A CA 1
ATOM 1394 C C . LEU A 1 177 ? -3.667 13.393 -12.310 1.00 86.94 177 LEU A C 1
ATOM 1396 O O . LEU A 1 177 ? -2.864 12.885 -13.101 1.00 86.94 177 LEU A O 1
ATOM 1400 N N . PRO A 1 178 ? -3.302 13.830 -11.095 1.00 88.88 178 PRO A N 1
ATOM 1401 C CA . PRO A 1 178 ? -1.949 13.637 -10.609 1.00 88.88 178 PRO A CA 1
ATOM 1402 C C . PRO A 1 178 ? -1.668 12.139 -10.458 1.00 88.88 178 PRO A C 1
ATOM 1404 O O . PRO A 1 178 ? -2.506 11.383 -9.964 1.00 88.88 178 PRO A O 1
ATOM 1407 N N . SER A 1 179 ? -0.475 11.706 -10.863 1.00 87.62 179 SER A N 1
ATOM 1408 C CA . SER A 1 179 ? -0.020 10.330 -10.644 1.00 87.62 179 SER A CA 1
ATOM 1409 C C . SER A 1 179 ? 0.298 10.052 -9.177 1.00 87.62 179 SER A C 1
ATOM 1411 O O . SER A 1 179 ? 0.422 8.896 -8.811 1.00 87.62 179 SER A O 1
ATOM 1413 N N . GLN A 1 180 ? 0.396 11.074 -8.326 1.00 89.88 180 GLN A N 1
ATOM 1414 C CA . GLN A 1 180 ? 0.651 10.936 -6.897 1.00 89.88 180 GLN A CA 1
ATOM 1415 C C . GLN A 1 180 ? -0.261 11.865 -6.093 1.00 89.88 180 GLN A C 1
ATOM 1417 O O . GLN A 1 180 ? -0.458 13.021 -6.460 1.00 89.88 180 GLN A O 1
ATOM 1422 N N . ILE A 1 181 ? -0.761 11.378 -4.961 1.00 93.62 181 ILE A N 1
ATOM 1423 C CA . ILE A 1 181 ? -1.487 12.168 -3.962 1.00 93.62 181 ILE A CA 1
ATOM 1424 C C . ILE A 1 181 ? -0.891 11.958 -2.571 1.00 93.62 181 ILE A C 1
ATOM 1426 O O . ILE A 1 181 ? -0.128 11.021 -2.334 1.00 93.62 181 ILE A O 1
ATOM 1430 N N . VAL A 1 182 ? -1.293 12.809 -1.630 1.00 94.12 182 VAL A N 1
ATOM 1431 C CA . VAL A 1 182 ? -1.161 12.538 -0.196 1.00 94.12 182 VAL A CA 1
ATOM 1432 C C . VAL A 1 182 ? -2.552 12.217 0.340 1.00 94.12 182 VAL A C 1
ATOM 1434 O O . VAL A 1 182 ? -3.380 13.113 0.502 1.00 94.12 182 VAL A O 1
ATOM 1437 N N . ALA A 1 183 ? -2.821 10.935 0.575 1.00 95.25 183 ALA A N 1
ATOM 1438 C CA . ALA A 1 183 ? -4.063 10.482 1.183 1.00 95.25 183 ALA A CA 1
ATOM 1439 C C . ALA A 1 183 ? -4.042 10.764 2.689 1.00 95.25 183 ALA A C 1
ATOM 1441 O O . ALA A 1 183 ? -3.004 10.619 3.339 1.00 95.25 183 ALA A O 1
ATOM 1442 N N . LYS A 1 184 ? -5.189 11.132 3.260 1.00 97.25 184 LYS A N 1
ATOM 1443 C CA . LYS A 1 184 ? -5.334 11.347 4.704 1.00 97.25 184 LYS A CA 1
ATOM 1444 C C . LYS A 1 184 ? -6.276 10.307 5.280 1.00 97.25 184 LYS A C 1
ATOM 1446 O O . LYS A 1 184 ? -7.436 10.210 4.878 1.00 97.25 184 LYS A O 1
ATOM 1451 N N . LEU A 1 185 ? -5.770 9.545 6.238 1.00 97.44 185 LEU A N 1
ATOM 1452 C CA . LEU A 1 185 ? -6.530 8.570 7.004 1.00 97.44 185 LEU A CA 1
ATOM 1453 C C . LEU A 1 185 ? -6.780 9.152 8.391 1.00 97.44 185 LEU A C 1
ATOM 1455 O O . LEU A 1 185 ? -5.851 9.649 9.025 1.00 97.44 185 LEU A O 1
ATOM 1459 N N . LYS A 1 186 ? -8.023 9.108 8.865 1.00 97.12 186 LYS A N 1
ATOM 1460 C CA . LYS A 1 186 ? -8.397 9.514 10.226 1.00 97.12 186 LYS A CA 1
ATOM 1461 C C . LYS A 1 186 ? -9.266 8.440 10.842 1.00 97.12 186 LYS A C 1
ATOM 1463 O O . LYS A 1 186 ? -10.183 7.982 10.179 1.00 97.12 186 LYS A O 1
ATOM 1468 N N . TRP A 1 187 ? -8.997 8.044 12.074 1.00 97.00 187 TRP A N 1
ATOM 1469 C CA . TRP A 1 187 ? -9.769 7.010 12.761 1.00 97.00 187 TRP A CA 1
ATOM 1470 C C . TRP A 1 187 ? -9.769 7.247 14.266 1.00 97.00 187 TRP A C 1
ATOM 1472 O O . TRP A 1 187 ? -9.109 8.157 14.767 1.00 97.00 187 TRP A O 1
ATOM 1482 N N . ILE A 1 188 ? -10.523 6.428 14.988 1.00 92.88 188 ILE A N 1
ATOM 1483 C CA . ILE A 1 188 ? -10.624 6.459 16.441 1.00 92.88 188 ILE A CA 1
ATOM 1484 C C . ILE A 1 188 ? -10.115 5.133 17.004 1.00 92.88 188 ILE A C 1
ATOM 1486 O O . ILE A 1 188 ? -10.524 4.045 16.585 1.00 92.88 188 ILE A O 1
ATOM 1490 N N . GLU A 1 189 ? -9.245 5.225 18.004 1.00 87.12 189 GLU A N 1
ATOM 1491 C CA . GLU A 1 189 ? -8.799 4.088 18.805 1.00 87.12 189 GLU A CA 1
ATOM 1492 C C . GLU A 1 189 ? -9.293 4.255 20.238 1.00 87.12 189 GLU A C 1
ATOM 1494 O O . GLU A 1 189 ? -8.833 5.123 20.984 1.00 87.12 189 GLU A O 1
ATOM 1499 N N . GLY A 1 190 ? -10.284 3.447 20.619 1.00 80.75 190 GLY A N 1
ATOM 1500 C CA . GLY A 1 190 ? -11.004 3.630 21.877 1.00 80.75 190 GLY A CA 1
ATOM 1501 C C . GLY A 1 190 ? -11.756 4.964 21.889 1.00 80.75 190 GLY A C 1
ATOM 1502 O O . GLY A 1 190 ? -12.886 5.033 21.423 1.00 80.75 190 GLY A O 1
ATOM 1503 N N . ALA A 1 191 ? -11.118 6.015 22.412 1.00 80.62 191 ALA A N 1
ATOM 1504 C CA . ALA A 1 191 ? -11.636 7.388 22.440 1.00 80.62 191 ALA A CA 1
ATOM 1505 C C . ALA A 1 191 ? -10.618 8.436 21.944 1.00 80.62 191 ALA A C 1
ATOM 1507 O O . ALA A 1 191 ? -10.899 9.634 21.982 1.00 80.62 191 ALA A O 1
ATOM 1508 N N . GLU A 1 192 ? -9.427 8.009 21.516 1.00 87.44 192 GLU A N 1
ATOM 1509 C CA . GLU A 1 192 ? -8.373 8.907 21.048 1.00 87.44 192 GLU A CA 1
ATOM 1510 C C . GLU A 1 192 ? -8.425 8.993 19.508 1.00 87.44 192 GLU A C 1
ATOM 1512 O O . GLU A 1 192 ? -8.353 7.956 18.839 1.00 87.44 192 GLU A O 1
ATOM 1517 N N . PRO A 1 193 ? -8.565 10.199 18.921 1.00 91.69 193 PRO A N 1
ATOM 1518 C CA . PRO A 1 193 ? -8.500 10.366 17.477 1.00 91.69 193 PRO A CA 1
ATOM 1519 C C . PRO A 1 193 ? -7.060 10.189 16.988 1.00 91.69 193 PRO A C 1
ATOM 1521 O O . PRO A 1 193 ? -6.121 10.747 17.557 1.00 91.69 193 PRO A O 1
ATOM 1524 N N . GLN A 1 194 ? -6.909 9.452 15.897 1.00 93.75 194 GLN A N 1
ATOM 1525 C CA . GLN A 1 194 ? -5.651 9.185 15.215 1.00 93.75 194 GLN A CA 1
ATOM 1526 C C . GLN A 1 194 ? -5.728 9.674 13.769 1.00 93.75 194 GLN A C 1
ATOM 1528 O O . GLN A 1 194 ? -6.803 9.732 13.163 1.00 93.75 194 GLN A O 1
ATOM 1533 N N . SER A 1 195 ? -4.580 10.039 13.203 1.00 93.06 195 SER A N 1
ATOM 1534 C CA . SER A 1 195 ? -4.496 10.424 11.797 1.00 93.06 195 SER A CA 1
ATOM 1535 C C . SER A 1 195 ? -3.131 10.131 11.203 1.00 93.06 195 SER A C 1
ATOM 1537 O O . SER A 1 195 ? -2.113 10.335 11.863 1.00 93.06 195 SER A O 1
ATOM 1539 N N . GLU A 1 196 ? -3.111 9.757 9.931 1.00 91.81 196 GLU A N 1
ATOM 1540 C CA . GLU A 1 196 ? -1.893 9.517 9.167 1.00 91.81 196 GLU A CA 1
ATOM 1541 C C . GLU A 1 196 ? -2.036 10.107 7.760 1.00 91.81 196 GLU A C 1
ATOM 1543 O O . GLU A 1 196 ? -3.089 9.999 7.128 1.00 91.81 196 GLU A O 1
ATOM 1548 N N . GLU A 1 197 ? -0.973 10.745 7.274 1.00 91.94 197 GLU A N 1
ATOM 1549 C CA . GLU A 1 197 ? -0.867 11.214 5.892 1.00 91.94 197 GLU A CA 1
ATOM 1550 C C . GLU A 1 197 ? 0.086 10.291 5.134 1.00 91.94 197 GLU A C 1
ATOM 1552 O O . GLU A 1 197 ? 1.208 10.043 5.577 1.00 91.94 197 GLU A O 1
ATOM 1557 N N . LEU A 1 198 ? -0.372 9.761 4.002 1.00 88.44 198 LEU A N 1
ATOM 1558 C CA . LEU A 1 198 ? 0.339 8.752 3.228 1.00 88.44 198 LEU A CA 1
ATOM 1559 C C . LEU A 1 198 ? 0.534 9.235 1.790 1.00 88.44 198 LEU A C 1
ATOM 1561 O O . LEU A 1 198 ? -0.461 9.506 1.115 1.00 88.44 198 LEU A O 1
ATOM 1565 N N . PRO A 1 199 ? 1.776 9.321 1.283 1.00 89.75 199 PRO A N 1
ATOM 1566 C CA . PRO A 1 199 ? 1.994 9.476 -0.147 1.00 89.75 199 PRO A CA 1
ATOM 1567 C C . PRO A 1 199 ? 1.562 8.191 -0.862 1.00 89.75 199 PRO A C 1
ATOM 1569 O O . PRO A 1 199 ? 1.930 7.090 -0.456 1.00 89.75 199 PRO A O 1
ATOM 1572 N N . VAL A 1 200 ? 0.771 8.331 -1.922 1.00 90.12 200 VAL A N 1
ATOM 1573 C CA . VAL A 1 200 ? 0.213 7.211 -2.689 1.00 90.12 200 VAL A CA 1
ATOM 1574 C C . VAL A 1 200 ? 0.381 7.521 -4.164 1.00 90.12 200 VAL A C 1
ATOM 1576 O O . VAL A 1 200 ? 0.043 8.622 -4.598 1.00 90.12 200 VAL A O 1
ATOM 1579 N N . THR A 1 201 ? 0.897 6.557 -4.924 1.00 86.88 201 THR A N 1
ATOM 1580 C CA . THR A 1 201 ? 1.216 6.741 -6.344 1.00 86.88 201 THR A CA 1
ATOM 1581 C C . THR A 1 201 ? 0.459 5.742 -7.207 1.00 86.88 201 THR A C 1
ATOM 1583 O O . THR A 1 201 ? 0.205 4.606 -6.815 1.00 86.88 201 THR A O 1
ATOM 1586 N N . LEU A 1 202 ? 0.023 6.224 -8.363 1.00 82.56 202 LEU A N 1
ATOM 1587 C CA . LEU A 1 202 ? -0.585 5.470 -9.437 1.00 82.56 202 LEU A CA 1
ATOM 1588 C C . LEU A 1 202 ? 0.553 4.947 -10.313 1.00 82.56 202 LEU A C 1
ATOM 1590 O O . LEU A 1 202 ? 0.957 5.614 -11.265 1.00 82.56 202 LEU A O 1
ATOM 1594 N N . HIS A 1 203 ? 1.079 3.778 -9.960 1.00 67.00 203 HIS A N 1
ATOM 1595 C CA . HIS A 1 203 ? 1.882 2.951 -10.870 1.00 67.00 203 HIS A CA 1
ATOM 1596 C C . HIS A 1 203 ? 0.984 2.482 -11.980 1.00 67.00 203 HIS A C 1
ATOM 1598 O O . HIS A 1 203 ? -0.172 2.162 -11.617 1.00 67.00 203 HIS A O 1
#

pLDDT: mean 81.15, std 14.91, range [33.03, 97.5]

Organism: NCBI:txid1616106